Protein AF-A0A8K0UNG1-F1 (afdb_monomer_lite)

pLDDT: mean 78.62, std 15.86, range [37.75, 98.0]

Secondary structure (DSSP, 8-state):
-B--------TT-EEEEEEEEEEE--GGGTT-EEEEEETTSPPEEEE---EEEEEEEEEPPPEETTS---EEEEEE---SSS-EEEEEEEEEEE-------HHHHHHHHHHHHHHHHHHHHHHHHHHHHHHHHHHHHHHHHHHHHHHHHHHHHHHHTTPPPPPPPPP----------PPP--PPP----

Structure (mmCIF, N/CA/C/O backbone):
data_AF-A0A8K0UNG1-F1
#
_entry.id   AF-A0A8K0UNG1-F1
#
loop_
_atom_site.group_PDB
_atom_site.id
_atom_site.type_symbol
_atom_site.label_atom_id
_atom_site.label_alt_id
_atom_site.label_comp_id
_atom_site.label_asym_id
_atom_site.label_entity_id
_atom_site.label_seq_id
_atom_site.pdbx_PDB_ins_code
_atom_site.Cartn_x
_atom_site.Cartn_y
_atom_site.Cartn_z
_atom_site.occupancy
_atom_site.B_iso_or_equiv
_atom_site.auth_seq_id
_atom_site.auth_comp_id
_atom_site.auth_asym_id
_atom_site.auth_atom_id
_atom_site.pdbx_PDB_model_num
ATOM 1 N N . MET A 1 1 ? 23.874 5.006 -18.042 1.00 46.44 1 MET A N 1
ATOM 2 C CA . MET A 1 1 ? 23.657 5.522 -16.674 1.00 46.44 1 MET A CA 1
ATOM 3 C C . MET A 1 1 ? 22.727 6.716 -16.792 1.00 46.44 1 MET A C 1
ATOM 5 O O . MET A 1 1 ? 23.065 7.632 -17.528 1.00 46.44 1 MET A O 1
ATOM 9 N N . VAL A 1 2 ? 21.541 6.668 -16.182 1.00 52.03 2 VAL A N 1
ATOM 10 C CA . VAL A 1 2 ? 20.595 7.795 -16.210 1.00 52.03 2 VAL A CA 1
ATOM 11 C C . VAL A 1 2 ? 20.806 8.591 -14.929 1.00 52.03 2 VAL A C 1
ATOM 13 O O . VAL A 1 2 ? 20.637 8.051 -13.839 1.00 52.03 2 VAL A O 1
ATOM 16 N N . TYR A 1 3 ? 21.232 9.846 -15.059 1.00 46.03 3 TYR A N 1
ATOM 17 C CA . TYR A 1 3 ? 21.416 10.740 -13.920 1.00 46.03 3 TYR A CA 1
ATOM 18 C C . TYR A 1 3 ? 20.116 11.500 -13.665 1.00 46.03 3 TYR A C 1
ATOM 20 O O . TYR A 1 3 ? 19.624 12.191 -14.556 1.00 46.03 3 TYR A O 1
ATOM 28 N N . ILE A 1 4 ? 19.555 11.363 -12.464 1.00 52.47 4 ILE A N 1
ATOM 29 C CA . ILE A 1 4 ? 18.348 12.085 -12.057 1.00 52.47 4 ILE A CA 1
ATOM 30 C C . ILE A 1 4 ? 18.809 13.272 -11.200 1.00 52.47 4 ILE A C 1
ATOM 32 O O . ILE A 1 4 ? 19.253 13.058 -10.071 1.00 52.47 4 ILE A O 1
ATOM 36 N N . PRO A 1 5 ? 18.775 14.518 -11.712 1.00 47.72 5 PRO A N 1
ATOM 37 C CA . PRO A 1 5 ? 19.149 15.678 -10.912 1.00 47.72 5 PRO A CA 1
ATOM 38 C C . PRO A 1 5 ? 18.178 15.856 -9.736 1.00 47.72 5 PRO A C 1
ATOM 40 O O . PRO A 1 5 ? 17.008 15.486 -9.826 1.00 47.72 5 PRO A O 1
ATOM 43 N N . HIS A 1 6 ? 18.659 16.447 -8.636 1.00 41.91 6 HIS A N 1
ATOM 44 C CA . HIS A 1 6 ? 17.838 16.819 -7.481 1.00 41.91 6 HIS A CA 1
ATOM 45 C C . HIS A 1 6 ? 16.706 17.763 -7.914 1.00 41.91 6 HIS A C 1
ATOM 47 O O . HIS A 1 6 ? 16.900 18.973 -8.013 1.00 41.91 6 HIS A O 1
ATOM 53 N N . VAL A 1 7 ? 15.512 17.224 -8.160 1.00 42.88 7 VAL A N 1
ATOM 54 C CA . VAL A 1 7 ? 14.314 18.032 -8.388 1.00 42.88 7 VAL A CA 1
ATOM 55 C C . VAL A 1 7 ? 13.533 18.119 -7.083 1.00 42.88 7 VAL A C 1
ATOM 57 O O . VAL A 1 7 ? 12.830 17.195 -6.696 1.00 42.88 7 VAL A O 1
ATOM 60 N N . CYS A 1 8 ? 13.678 19.288 -6.459 1.00 37.75 8 CYS A N 1
ATOM 61 C CA . CYS A 1 8 ? 12.768 19.942 -5.523 1.00 37.75 8 CYS A CA 1
ATOM 62 C C . CYS A 1 8 ? 12.458 19.271 -4.172 1.00 37.75 8 CYS A C 1
ATOM 64 O O . CYS A 1 8 ? 12.155 18.093 -4.032 1.00 37.75 8 CYS A O 1
ATOM 66 N N . ALA A 1 9 ? 12.476 20.132 -3.154 1.00 40.28 9 ALA A N 1
ATOM 67 C CA . ALA A 1 9 ? 12.234 19.864 -1.748 1.00 40.28 9 ALA A CA 1
ATOM 68 C C . ALA A 1 9 ? 10.795 19.391 -1.470 1.00 40.28 9 AL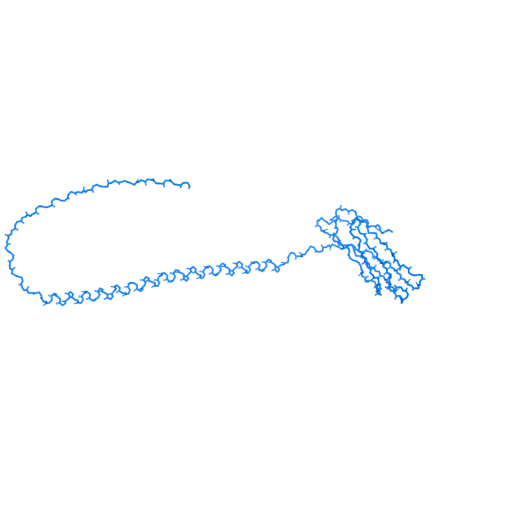A A C 1
ATOM 70 O O . ALA A 1 9 ? 9.963 20.144 -0.968 1.00 40.28 9 ALA A O 1
ATOM 71 N N . VAL A 1 10 ? 10.498 18.127 -1.762 1.00 44.81 10 VAL A N 1
ATOM 72 C CA . VAL A 1 10 ? 9.306 17.457 -1.236 1.00 44.81 10 VAL A CA 1
ATOM 73 C C . VAL A 1 10 ? 9.698 16.823 0.092 1.00 44.81 10 VAL A C 1
ATOM 75 O O . VAL A 1 10 ? 10.262 15.733 0.162 1.00 44.81 10 VAL A O 1
ATOM 78 N N . LYS A 1 11 ? 9.480 17.581 1.166 1.00 47.12 11 LYS A N 1
ATOM 79 C CA . LYS A 1 11 ? 9.830 17.175 2.526 1.00 47.12 11 LYS A CA 1
ATOM 80 C C . LYS A 1 11 ? 8.955 15.976 2.931 1.00 47.12 11 LYS A C 1
ATOM 82 O O . LYS A 1 11 ? 7.734 16.075 2.932 1.00 47.12 11 LYS A O 1
ATOM 87 N N . ASP A 1 12 ? 9.609 14.862 3.258 1.00 58.88 12 ASP A N 1
ATOM 88 C CA . ASP A 1 12 ? 9.055 13.675 3.933 1.00 58.88 12 ASP A CA 1
ATOM 89 C C . ASP A 1 12 ? 8.097 12.765 3.132 1.00 58.88 12 ASP A C 1
ATOM 91 O O . ASP A 1 12 ? 7.360 11.974 3.722 1.00 58.88 12 ASP A O 1
ATOM 95 N N . ILE A 1 13 ? 8.141 12.799 1.797 1.00 67.00 13 ILE A N 1
ATOM 96 C CA . ILE A 1 13 ? 7.395 11.853 0.949 1.00 67.00 13 ILE A CA 1
ATOM 97 C C . ILE A 1 13 ? 8.392 10.938 0.234 1.00 67.00 13 ILE A C 1
ATOM 99 O O . ILE A 1 13 ? 9.347 11.419 -0.370 1.00 67.00 13 ILE A O 1
ATOM 103 N N . GLY A 1 14 ? 8.189 9.618 0.308 1.00 79.38 14 GLY A N 1
ATOM 104 C CA . GLY A 1 14 ? 8.971 8.678 -0.498 1.00 79.38 14 GLY A CA 1
ATOM 105 C C . GLY A 1 14 ? 8.797 8.974 -1.990 1.00 79.38 14 GLY A C 1
ATOM 106 O O . GLY A 1 14 ? 7.734 9.420 -2.414 1.00 79.38 14 GLY A O 1
ATOM 107 N N . LEU A 1 15 ? 9.817 8.734 -2.802 1.00 86.25 15 LEU A N 1
ATOM 108 C CA . LEU A 1 15 ? 9.745 8.877 -4.257 1.00 86.25 15 LEU A CA 1
ATOM 109 C C . LEU A 1 15 ? 9.755 7.498 -4.909 1.00 86.25 15 LEU A C 1
ATOM 111 O O . LEU A 1 15 ? 10.372 6.568 -4.404 1.00 86.25 15 LEU A O 1
ATOM 115 N N . THR A 1 16 ? 9.074 7.363 -6.038 1.00 90.44 16 THR A N 1
ATOM 116 C CA . THR A 1 16 ? 9.151 6.179 -6.900 1.00 90.44 16 THR A CA 1
ATOM 117 C C . THR A 1 16 ? 9.657 6.609 -8.262 1.00 90.44 16 THR A C 1
ATOM 119 O O . THR A 1 16 ? 9.160 7.571 -8.849 1.00 90.44 16 THR A O 1
ATOM 122 N N . ILE A 1 17 ? 10.657 5.906 -8.775 1.00 88.94 17 ILE A N 1
ATOM 123 C CA . ILE A 1 17 ? 11.186 6.111 -10.117 1.00 88.94 17 ILE A CA 1
ATOM 124 C C . ILE A 1 17 ? 10.448 5.137 -11.024 1.00 88.94 17 ILE A C 1
ATOM 126 O O . ILE A 1 17 ? 10.502 3.925 -10.826 1.00 88.94 17 ILE A O 1
ATOM 130 N N . SER A 1 18 ? 9.727 5.668 -12.002 1.00 92.38 18 SER A N 1
ATOM 131 C CA . SER A 1 18 ? 9.043 4.869 -13.017 1.00 92.38 18 SER A CA 1
ATOM 132 C C . SER A 1 18 ? 9.807 4.971 -14.328 1.00 92.38 18 SER A C 1
ATOM 134 O O . SER A 1 18 ? 10.152 6.076 -14.747 1.00 92.38 18 SER A O 1
ATOM 136 N N . VAL A 1 19 ? 10.089 3.835 -14.961 1.00 92.31 19 VAL A N 1
ATOM 137 C CA . VAL A 1 19 ? 10.762 3.784 -16.266 1.00 92.31 19 VAL A CA 1
ATOM 138 C C . VAL A 1 19 ? 9.744 3.384 -17.316 1.00 92.31 19 VAL A C 1
ATOM 140 O O . VAL A 1 19 ? 9.094 2.340 -17.193 1.00 92.31 19 VAL A O 1
ATOM 143 N N . CYS A 1 20 ? 9.617 4.224 -18.336 1.00 92.06 20 CYS A N 1
ATOM 144 C CA . CYS A 1 20 ? 8.657 4.059 -19.411 1.00 92.06 20 CYS A CA 1
ATOM 145 C C . CYS A 1 20 ? 9.398 4.017 -20.747 1.00 92.06 20 CYS A C 1
ATOM 147 O O . CYS A 1 20 ? 10.444 4.646 -20.937 1.00 92.06 20 CYS A O 1
ATOM 149 N N . GLY A 1 21 ? 8.896 3.199 -21.658 1.00 91.50 21 GLY A N 1
ATOM 150 C CA . GLY A 1 21 ? 9.595 2.925 -22.899 1.00 91.50 21 GLY A CA 1
ATOM 151 C C . GLY A 1 21 ? 8.842 1.947 -23.772 1.00 91.50 21 GLY A C 1
ATOM 152 O O . GLY A 1 21 ? 7.672 1.641 -23.543 1.00 91.50 21 GLY A O 1
ATOM 153 N N . SER A 1 22 ? 9.552 1.413 -24.754 1.00 90.56 22 SER A N 1
ATOM 154 C CA . SER A 1 22 ? 9.008 0.442 -25.689 1.00 90.56 22 SER A CA 1
ATOM 155 C C . SER A 1 22 ? 9.940 -0.747 -25.848 1.00 90.56 22 SER A C 1
ATOM 157 O O . SER A 1 22 ? 11.168 -0.635 -25.812 1.00 90.56 22 SER A O 1
ATOM 159 N N . ALA A 1 23 ? 9.339 -1.919 -26.012 1.00 88.69 23 ALA A N 1
ATOM 160 C CA . ALA A 1 23 ? 10.066 -3.150 -26.265 1.00 88.69 23 ALA A CA 1
ATOM 161 C C . ALA A 1 23 ? 9.296 -3.974 -27.292 1.00 88.69 23 ALA A C 1
ATOM 163 O O . ALA A 1 23 ? 8.118 -4.281 -27.095 1.00 88.69 23 ALA A O 1
ATOM 164 N N . ALA A 1 24 ? 9.973 -4.338 -28.377 1.00 87.44 24 ALA A N 1
ATOM 165 C CA . ALA A 1 24 ? 9.469 -5.290 -29.354 1.00 87.44 24 ALA A CA 1
ATOM 166 C C . ALA A 1 24 ? 10.276 -6.581 -29.215 1.00 87.44 24 ALA A C 1
ATOM 168 O O . ALA A 1 24 ? 11.459 -6.644 -29.564 1.00 87.44 24 ALA A O 1
ATOM 169 N N . VAL A 1 25 ? 9.629 -7.603 -28.666 1.00 84.38 25 VAL A N 1
ATOM 170 C CA . VAL A 1 25 ? 10.213 -8.917 -28.424 1.00 84.38 25 VAL A CA 1
ATOM 171 C C . VAL A 1 25 ? 9.776 -9.854 -29.544 1.00 84.38 25 VAL A C 1
ATOM 173 O O . VAL A 1 25 ? 8.596 -10.160 -29.712 1.00 84.38 25 VAL A O 1
ATOM 176 N N . THR A 1 26 ? 10.750 -10.310 -30.326 1.00 84.31 26 THR A N 1
ATOM 177 C CA . THR A 1 26 ? 10.577 -11.374 -31.320 1.00 84.31 26 THR A CA 1
ATOM 178 C C . THR A 1 26 ? 10.728 -12.745 -30.656 1.00 84.31 26 THR A C 1
ATOM 180 O O . THR A 1 26 ? 11.196 -12.853 -29.521 1.00 84.31 26 THR A O 1
ATOM 183 N N . GLU A 1 27 ? 10.371 -13.828 -31.352 1.00 80.69 27 GLU A N 1
ATOM 184 C CA . GLU A 1 27 ? 10.520 -15.189 -30.808 1.00 80.69 27 GLU A CA 1
ATOM 185 C C . GLU A 1 27 ? 11.953 -15.521 -30.384 1.00 80.69 27 GLU A C 1
ATOM 187 O O . GLU A 1 27 ? 12.163 -16.185 -29.372 1.00 80.69 27 GLU A O 1
ATOM 192 N N . ALA A 1 28 ? 12.935 -14.978 -31.100 1.00 74.88 28 ALA A N 1
ATOM 193 C CA . ALA A 1 28 ? 14.349 -15.159 -30.809 1.00 74.88 28 ALA A CA 1
ATOM 194 C C . ALA A 1 28 ? 14.846 -14.371 -29.575 1.00 74.88 28 ALA A C 1
ATOM 196 O O . ALA A 1 28 ? 15.974 -14.596 -29.137 1.00 74.88 28 ALA A O 1
ATOM 197 N N . ASN A 1 29 ? 14.014 -13.494 -28.992 1.00 71.31 29 ASN A N 1
ATOM 198 C CA . ASN A 1 29 ? 14.357 -12.629 -27.856 1.00 71.31 29 ASN A CA 1
ATOM 199 C C . ASN A 1 29 ? 13.411 -12.785 -26.649 1.00 71.31 29 ASN A C 1
ATOM 201 O O . ASN A 1 29 ? 13.427 -11.939 -25.756 1.00 71.31 29 ASN A O 1
ATOM 205 N N . ARG A 1 30 ? 12.625 -13.873 -26.561 1.00 79.94 30 ARG A N 1
ATOM 206 C CA . ARG A 1 30 ? 11.671 -14.113 -25.449 1.00 79.94 30 ARG A CA 1
ATOM 207 C C . ARG A 1 30 ? 12.302 -14.106 -24.047 1.00 79.94 30 ARG A C 1
ATOM 209 O O . ARG A 1 30 ? 11.585 -13.963 -23.066 1.00 79.94 30 ARG A O 1
ATOM 216 N N . ASN A 1 31 ? 13.626 -14.241 -23.958 1.00 84.38 31 ASN A N 1
ATOM 217 C CA . ASN A 1 31 ? 14.365 -14.291 -22.696 1.00 84.38 31 ASN A CA 1
ATOM 218 C C . ASN A 1 31 ? 15.143 -13.002 -22.375 1.00 84.38 31 ASN A C 1
ATOM 220 O O . ASN A 1 31 ? 15.968 -13.016 -21.452 1.00 84.38 31 ASN A O 1
ATOM 224 N N . LEU A 1 32 ? 14.899 -11.904 -23.107 1.00 85.38 32 LEU A N 1
ATOM 225 C CA . LEU A 1 32 ? 15.502 -10.607 -22.803 1.00 85.38 32 LEU A CA 1
ATOM 226 C C . LEU A 1 32 ? 15.174 -10.233 -21.356 1.00 85.38 32 LEU A C 1
ATOM 228 O O . LEU A 1 32 ? 14.010 -10.122 -20.969 1.00 85.38 32 LEU A O 1
ATOM 232 N N . THR A 1 33 ? 16.214 -10.060 -20.550 1.00 90.12 33 THR A N 1
ATOM 233 C CA . THR A 1 33 ? 16.066 -9.773 -19.129 1.00 90.12 33 THR A CA 1
ATOM 234 C C . THR A 1 33 ? 16.681 -8.420 -18.833 1.00 90.12 33 THR A C 1
ATOM 236 O O . THR A 1 33 ? 17.867 -8.197 -19.084 1.00 90.12 33 THR A O 1
ATOM 239 N N . VAL A 1 34 ? 15.898 -7.541 -18.222 1.00 90.75 34 VAL A N 1
ATOM 240 C CA . VAL A 1 34 ? 16.383 -6.261 -17.717 1.00 90.75 34 VAL A CA 1
ATOM 241 C C . VAL A 1 34 ? 16.456 -6.331 -16.199 1.00 90.75 34 VAL A C 1
ATOM 243 O O . VAL A 1 34 ? 15.502 -6.731 -15.534 1.00 90.75 34 VAL A O 1
ATOM 246 N N . LEU A 1 35 ? 17.613 -5.986 -15.653 1.00 93.44 35 LEU A N 1
ATOM 247 C CA . LEU A 1 35 ? 17.849 -5.911 -14.223 1.00 93.44 35 LEU A CA 1
ATOM 248 C C . LEU A 1 35 ? 17.880 -4.438 -13.816 1.00 93.44 35 LEU A C 1
ATOM 250 O O . LEU A 1 35 ? 18.725 -3.679 -14.297 1.00 93.44 35 LEU A O 1
ATOM 254 N N . PHE A 1 36 ? 16.958 -4.046 -12.944 1.00 92.19 36 P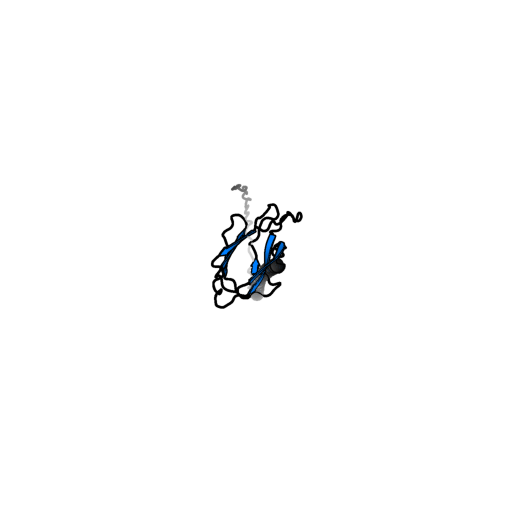HE A N 1
ATOM 255 C CA . PHE A 1 36 ? 16.899 -2.701 -12.384 1.00 92.19 36 PHE A CA 1
ATOM 256 C C . PHE A 1 36 ? 17.492 -2.714 -10.984 1.00 92.19 36 PHE A C 1
ATOM 258 O O . PHE A 1 36 ? 17.074 -3.496 -10.129 1.00 92.19 36 PHE A O 1
ATOM 265 N N . THR A 1 37 ? 18.444 -1.825 -10.741 1.00 91.81 37 THR A N 1
ATOM 266 C CA . THR A 1 37 ? 19.048 -1.637 -9.425 1.00 91.81 37 THR A CA 1
ATOM 267 C C . THR A 1 37 ? 18.978 -0.162 -9.077 1.00 91.81 37 THR A C 1
ATOM 269 O O . THR A 1 37 ? 19.452 0.674 -9.843 1.00 91.81 37 THR A O 1
ATOM 272 N N . VAL A 1 38 ? 18.391 0.162 -7.928 1.00 91.75 38 VAL A N 1
ATOM 273 C CA . VAL A 1 38 ? 18.381 1.524 -7.386 1.00 91.75 38 VAL A CA 1
ATOM 274 C C . VAL A 1 38 ? 19.344 1.556 -6.208 1.00 91.75 38 VAL A C 1
ATOM 276 O O . VAL A 1 38 ? 19.112 0.894 -5.197 1.00 91.75 38 VAL A O 1
ATOM 279 N N . ASP A 1 39 ? 20.459 2.262 -6.374 1.00 89.00 39 ASP A N 1
ATOM 280 C CA . ASP A 1 39 ? 21.582 2.297 -5.428 1.00 89.00 39 ASP A CA 1
ATOM 281 C C . ASP A 1 39 ? 22.071 0.896 -5.016 1.00 89.00 39 ASP A C 1
ATOM 283 O O . ASP A 1 39 ? 22.449 0.091 -5.861 1.00 89.00 39 ASP A O 1
ATOM 287 N N . ASN A 1 40 ? 22.050 0.608 -3.710 1.00 86.12 40 ASN A N 1
ATOM 288 C CA . ASN A 1 40 ? 22.441 -0.658 -3.094 1.00 86.12 40 ASN A CA 1
ATOM 289 C C . ASN A 1 40 ? 21.223 -1.520 -2.718 1.00 86.12 40 ASN A C 1
ATOM 291 O O . ASN A 1 40 ? 21.338 -2.424 -1.886 1.00 86.12 40 ASN A O 1
ATOM 295 N N . LEU A 1 41 ? 20.037 -1.222 -3.262 1.00 89.81 41 LEU A N 1
ATOM 296 C CA . LEU A 1 41 ? 18.862 -2.066 -3.063 1.00 89.81 41 LEU A CA 1
ATOM 297 C C . LEU A 1 41 ? 18.996 -3.369 -3.854 1.00 89.81 41 LEU A C 1
ATOM 299 O O . LEU A 1 41 ? 19.752 -3.473 -4.821 1.00 89.81 41 LEU A O 1
ATOM 303 N N . LYS A 1 42 ? 18.237 -4.385 -3.429 1.00 94.12 42 LYS A N 1
ATOM 304 C CA . LYS A 1 42 ? 18.208 -5.683 -4.103 1.00 94.12 42 LYS A CA 1
ATOM 305 C C . LYS A 1 42 ? 17.802 -5.486 -5.575 1.00 94.12 42 LYS A C 1
ATOM 307 O O . LYS A 1 42 ? 16.735 -4.920 -5.810 1.00 94.12 42 LYS A O 1
ATOM 312 N N . PRO A 1 43 ? 18.598 -5.976 -6.541 1.00 93.56 43 PRO A N 1
ATOM 313 C CA . PRO A 1 43 ? 18.253 -5.883 -7.951 1.00 93.56 43 PRO A CA 1
ATOM 314 C C . PRO A 1 43 ? 16.932 -6.588 -8.258 1.00 93.56 43 PRO A C 1
ATOM 316 O O . PRO A 1 43 ? 16.697 -7.714 -7.803 1.00 93.56 43 PRO A O 1
ATOM 319 N N . GLU A 1 44 ? 16.093 -5.947 -9.062 1.00 94.62 44 GLU A N 1
ATOM 320 C CA . GLU A 1 44 ? 14.821 -6.495 -9.513 1.00 94.62 44 GLU A CA 1
ATOM 321 C C . GLU A 1 44 ? 14.941 -6.966 -10.961 1.00 94.62 44 GLU A C 1
ATOM 323 O O . GLU A 1 44 ? 15.318 -6.213 -11.862 1.00 94.62 44 GLU A O 1
ATOM 328 N N . LYS A 1 45 ? 14.662 -8.255 -11.171 1.00 93.81 45 LYS A N 1
ATOM 329 C CA . LYS A 1 45 ? 14.764 -8.909 -12.474 1.00 93.81 45 LYS A CA 1
ATOM 330 C C . LYS A 1 45 ? 13.417 -8.841 -13.179 1.00 93.81 45 LYS A C 1
ATOM 332 O O . LYS A 1 45 ? 12.449 -9.429 -12.705 1.00 93.81 45 LYS A O 1
ATOM 337 N N . PHE A 1 46 ? 13.392 -8.208 -14.343 1.00 90.75 46 PHE A N 1
ATOM 338 C CA . PHE A 1 46 ? 12.216 -8.121 -15.194 1.00 90.75 46 PHE A CA 1
ATOM 339 C C . PHE A 1 46 ? 12.458 -8.872 -16.507 1.00 90.75 46 PHE A C 1
ATOM 341 O O . PHE A 1 46 ? 13.432 -8.611 -17.217 1.00 90.75 46 PHE A O 1
ATOM 348 N N . VAL A 1 47 ? 11.587 -9.832 -16.824 1.00 90.81 47 VAL A N 1
ATOM 349 C CA . VAL A 1 47 ? 11.605 -10.522 -18.122 1.00 90.81 47 VAL A CA 1
ATOM 350 C C . VAL A 1 47 ? 10.767 -9.700 -19.088 1.00 90.81 47 VAL A C 1
ATOM 352 O O . VAL A 1 47 ? 9.578 -9.482 -18.853 1.00 90.81 47 VAL A O 1
ATOM 355 N N . MET A 1 48 ? 11.401 -9.203 -20.145 1.00 86.12 48 MET A N 1
ATOM 356 C CA . MET A 1 48 ? 10.780 -8.230 -21.029 1.00 86.12 48 MET A CA 1
ATOM 357 C C . MET A 1 48 ? 9.764 -8.895 -21.956 1.00 86.12 48 MET A C 1
ATOM 359 O O . MET A 1 48 ? 10.068 -9.882 -22.624 1.00 86.12 48 MET A O 1
ATOM 363 N N . GLY A 1 49 ? 8.560 -8.326 -22.012 1.00 87.75 49 GLY A N 1
ATOM 364 C CA . GLY A 1 49 ? 7.530 -8.671 -22.990 1.00 87.75 49 GLY A CA 1
ATOM 365 C C . GLY A 1 49 ? 7.391 -7.608 -24.079 1.00 87.75 49 GLY A C 1
ATOM 366 O O . GLY A 1 49 ? 8.165 -6.655 -24.146 1.00 87.75 49 GLY A O 1
ATOM 367 N N . ASN A 1 50 ? 6.359 -7.746 -24.912 1.00 87.62 50 ASN A N 1
ATOM 368 C CA . ASN A 1 50 ? 5.969 -6.689 -25.844 1.00 87.62 50 ASN A CA 1
ATOM 369 C C . ASN A 1 50 ? 5.358 -5.517 -25.070 1.00 87.62 50 ASN A C 1
ATOM 371 O O . ASN A 1 50 ? 4.262 -5.636 -24.517 1.00 87.62 50 ASN A O 1
ATOM 375 N N . ILE A 1 51 ? 6.060 -4.386 -25.047 1.00 87.38 51 ILE A N 1
ATOM 376 C CA . ILE A 1 51 ? 5.647 -3.173 -24.342 1.00 87.38 51 ILE A CA 1
ATOM 377 C C . ILE A 1 51 ? 5.416 -2.071 -25.371 1.00 87.38 51 ILE A C 1
ATOM 379 O O . ILE A 1 51 ? 6.295 -1.751 -26.172 1.00 87.38 51 ILE A O 1
ATOM 383 N N . ARG A 1 52 ? 4.212 -1.495 -25.346 1.00 89.00 52 ARG A N 1
ATOM 384 C CA . ARG A 1 52 ? 3.842 -0.367 -26.205 1.00 89.00 52 ARG A CA 1
ATOM 385 C C . ARG A 1 52 ? 4.484 0.922 -25.697 1.00 89.00 52 ARG A C 1
ATOM 387 O O . ARG A 1 52 ? 4.633 1.096 -24.493 1.00 89.00 52 ARG A O 1
ATOM 394 N N . ILE A 1 53 ? 4.792 1.820 -26.631 1.00 88.19 53 ILE A N 1
ATOM 395 C CA . ILE A 1 53 ? 5.276 3.180 -26.352 1.00 88.19 53 ILE A CA 1
ATOM 396 C C . ILE A 1 53 ? 4.360 3.857 -25.326 1.00 88.19 53 ILE A C 1
ATOM 398 O O . ILE A 1 53 ? 3.134 3.749 -25.419 1.00 88.19 53 ILE A O 1
ATOM 402 N N . GLY A 1 54 ? 4.965 4.545 -24.357 1.00 83.44 54 GLY A N 1
ATOM 403 C CA . GLY A 1 54 ? 4.253 5.263 -23.296 1.00 83.44 54 GLY A CA 1
ATOM 404 C C . GLY A 1 54 ? 3.835 4.414 -22.091 1.00 83.44 54 GLY A C 1
ATOM 405 O O . GLY A 1 54 ? 3.359 4.974 -21.105 1.00 83.44 54 GLY A O 1
ATOM 406 N N . ASN A 1 55 ? 4.044 3.092 -22.112 1.00 90.38 55 ASN A N 1
ATOM 407 C CA . ASN A 1 55 ? 3.805 2.257 -20.937 1.00 90.38 55 ASN A CA 1
ATOM 408 C C . ASN A 1 55 ? 5.043 2.203 -20.035 1.00 90.38 55 ASN A C 1
ATOM 410 O O . ASN A 1 55 ? 6.175 2.028 -20.492 1.00 90.38 55 ASN A O 1
ATOM 414 N N . CYS A 1 56 ? 4.807 2.296 -18.729 1.00 91.19 56 CYS A N 1
ATOM 415 C CA . CYS A 1 56 ? 5.838 2.104 -17.719 1.00 91.19 56 CYS A CA 1
ATOM 416 C C . CYS A 1 56 ? 5.920 0.623 -17.354 1.00 91.19 56 CYS A C 1
ATOM 418 O O . CYS A 1 56 ? 4.912 -0.001 -17.030 1.00 91.19 56 CYS A O 1
ATOM 420 N N . PHE A 1 57 ? 7.116 0.052 -17.457 1.00 91.62 57 PHE A N 1
ATOM 421 C CA . PHE A 1 57 ? 7.355 -1.376 -17.215 1.00 91.62 57 PHE A CA 1
ATOM 422 C C . PHE A 1 57 ? 8.121 -1.636 -15.919 1.00 91.62 57 PHE A C 1
ATOM 424 O O . PHE A 1 57 ? 8.254 -2.783 -15.506 1.00 91.62 57 PHE A O 1
ATOM 431 N N . TYR A 1 58 ? 8.619 -0.584 -15.271 1.00 93.25 58 TYR A N 1
ATOM 432 C CA . TYR A 1 58 ? 9.298 -0.681 -13.990 1.00 93.25 58 TYR A CA 1
ATOM 433 C C . TYR A 1 58 ? 8.871 0.457 -13.071 1.00 93.25 58 TYR A C 1
ATOM 435 O O . TYR A 1 58 ? 8.818 1.616 -13.491 1.00 93.25 58 TYR A O 1
ATOM 443 N N . HIS A 1 59 ? 8.620 0.110 -11.811 1.00 93.88 59 HIS A N 1
ATOM 444 C CA . HIS A 1 59 ? 8.399 1.044 -10.717 1.00 93.88 59 HIS A CA 1
ATOM 445 C C . HIS A 1 59 ? 9.345 0.671 -9.583 1.00 93.88 59 HIS A C 1
ATOM 447 O O . HIS A 1 59 ? 9.267 -0.435 -9.054 1.00 93.88 59 HIS A O 1
ATOM 453 N N . SER A 1 60 ? 10.234 1.587 -9.205 1.00 92.56 60 SER A N 1
ATOM 454 C CA . SER A 1 60 ? 11.124 1.352 -8.075 1.00 92.56 60 SER A CA 1
ATOM 455 C C . SER A 1 60 ? 10.339 1.269 -6.764 1.00 92.56 60 SER A C 1
ATOM 457 O O . SER A 1 60 ? 9.279 1.891 -6.638 1.00 92.56 60 SER A O 1
ATOM 459 N N . PRO A 1 61 ? 10.884 0.601 -5.734 1.00 91.38 61 PRO A N 1
ATOM 460 C CA . PRO A 1 61 ? 10.422 0.812 -4.369 1.00 91.38 61 PRO A CA 1
ATOM 461 C C . PRO A 1 61 ? 10.549 2.290 -3.965 1.00 91.38 61 PRO A C 1
ATOM 463 O O . PRO A 1 61 ? 11.255 3.075 -4.608 1.00 91.38 61 PRO A O 1
ATOM 466 N N . ALA A 1 62 ? 9.860 2.654 -2.882 1.00 90.12 62 ALA A N 1
ATOM 467 C CA . ALA A 1 62 ? 9.943 3.985 -2.299 1.00 90.12 62 ALA A CA 1
ATOM 468 C C . ALA A 1 62 ? 11.384 4.290 -1.859 1.00 90.12 62 ALA A C 1
ATOM 470 O O . ALA A 1 62 ? 11.947 3.569 -1.033 1.00 90.12 62 ALA A O 1
ATOM 471 N N . VAL A 1 63 ? 11.954 5.367 -2.393 1.00 89.25 63 VAL A N 1
ATOM 472 C CA . VAL A 1 63 ? 13.279 5.886 -2.035 1.00 89.25 63 VAL A CA 1
ATOM 473 C C . VAL A 1 63 ? 13.169 7.235 -1.325 1.00 89.25 63 VAL A C 1
ATOM 475 O O . VAL A 1 63 ? 12.143 7.913 -1.404 1.00 89.25 63 VAL A O 1
ATOM 478 N N . ASP A 1 64 ? 14.199 7.606 -0.570 1.00 85.56 64 ASP A N 1
ATOM 479 C CA . ASP A 1 64 ? 14.197 8.807 0.268 1.00 85.56 64 ASP A CA 1
ATOM 480 C C . ASP A 1 64 ? 14.412 10.076 -0.573 1.00 85.56 64 ASP A C 1
ATOM 482 O O . ASP A 1 64 ? 15.478 10.290 -1.137 1.00 85.56 64 ASP A O 1
ATOM 486 N N . ALA A 1 65 ? 13.441 10.991 -0.591 1.00 84.38 65 ALA A N 1
ATOM 487 C CA . ALA A 1 65 ? 13.561 12.261 -1.315 1.00 84.38 65 ALA A CA 1
ATOM 488 C C . ALA A 1 65 ? 14.768 13.126 -0.895 1.00 84.38 65 ALA A C 1
ATOM 490 O O . ALA A 1 65 ? 15.134 14.064 -1.606 1.00 84.38 65 ALA A O 1
ATOM 491 N N . LYS A 1 66 ? 15.381 12.857 0.266 1.00 82.31 66 LYS A N 1
ATOM 492 C CA . LYS A 1 66 ? 16.501 13.645 0.806 1.00 82.31 66 LYS A CA 1
ATOM 493 C C . LYS A 1 66 ? 17.851 13.302 0.181 1.00 82.31 66 LYS A C 1
ATOM 495 O O . LYS A 1 66 ? 18.799 14.064 0.378 1.00 82.31 66 LYS A O 1
ATOM 500 N N . ARG A 1 67 ? 17.978 12.178 -0.529 1.00 83.06 67 ARG A N 1
ATOM 501 C CA . ARG A 1 67 ? 19.257 11.708 -1.082 1.00 83.06 67 ARG A CA 1
ATOM 502 C C . ARG A 1 67 ? 19.211 11.640 -2.604 1.00 83.06 67 ARG A C 1
ATOM 504 O O . ARG A 1 67 ? 18.152 11.528 -3.209 1.00 83.06 67 ARG A O 1
ATOM 511 N N . SER A 1 68 ? 20.386 11.752 -3.220 1.00 82.62 68 SER A N 1
ATOM 512 C CA . SER A 1 68 ? 20.540 11.441 -4.640 1.00 82.62 68 SER A CA 1
ATOM 513 C C . SER A 1 68 ? 20.520 9.926 -4.814 1.00 82.62 68 SER A C 1
ATOM 515 O O . SER A 1 68 ? 21.147 9.214 -4.027 1.00 82.62 68 SER A O 1
ATOM 517 N N . HIS A 1 69 ? 19.801 9.461 -5.831 1.00 83.88 69 HIS A N 1
ATOM 518 C CA . HIS A 1 69 ? 19.590 8.048 -6.115 1.00 83.88 69 HIS A CA 1
ATOM 519 C C . HIS A 1 69 ? 20.017 7.735 -7.551 1.00 83.88 69 HIS A C 1
ATOM 521 O O . HIS A 1 69 ? 19.700 8.482 -8.482 1.00 83.88 69 HIS A O 1
ATOM 527 N N . VAL A 1 70 ? 20.723 6.622 -7.742 1.00 86.19 70 VAL A N 1
ATOM 528 C CA . VAL A 1 70 ? 21.196 6.159 -9.051 1.00 86.19 70 VAL A CA 1
ATOM 529 C C . VAL A 1 70 ? 20.413 4.922 -9.466 1.00 86.19 70 VAL A C 1
ATOM 531 O O . VAL A 1 70 ? 20.553 3.848 -8.880 1.00 86.19 70 VAL A O 1
ATOM 534 N N . LEU A 1 71 ? 19.628 5.058 -10.536 1.00 89.00 71 LEU A N 1
ATOM 535 C CA . LEU A 1 71 ? 19.021 3.922 -11.218 1.00 89.00 71 LEU A CA 1
ATOM 536 C C . LEU A 1 71 ? 20.012 3.347 -12.238 1.00 89.00 71 LEU A C 1
ATOM 538 O O . LEU A 1 71 ? 20.307 3.950 -13.276 1.00 89.00 71 LEU A O 1
ATOM 542 N N . THR A 1 72 ? 20.494 2.145 -11.953 1.00 87.94 72 THR A N 1
ATOM 543 C CA . THR A 1 72 ? 21.296 1.342 -12.871 1.00 87.94 72 THR A CA 1
ATOM 544 C C . THR A 1 72 ? 20.396 0.345 -13.579 1.00 87.94 72 THR A C 1
ATOM 546 O O . THR A 1 72 ? 19.686 -0.431 -12.944 1.00 87.94 72 THR A O 1
ATOM 549 N N . VAL A 1 73 ? 20.444 0.356 -14.909 1.00 89.62 73 VAL A N 1
ATOM 550 C CA . VAL A 1 73 ? 19.716 -0.597 -15.744 1.00 89.62 73 VAL A CA 1
ATOM 551 C C . VAL A 1 73 ? 20.730 -1.471 -16.457 1.00 89.62 73 VAL A C 1
ATOM 553 O O . VAL A 1 73 ? 21.520 -0.970 -17.257 1.00 89.62 73 VAL A O 1
ATOM 556 N N . ASN A 1 74 ? 20.724 -2.763 -16.145 1.00 91.06 74 ASN A N 1
ATOM 557 C CA . ASN A 1 74 ? 21.607 -3.738 -16.765 1.00 91.06 74 ASN A CA 1
ATOM 558 C C . ASN A 1 74 ? 20.790 -4.676 -17.656 1.00 91.06 74 ASN A C 1
ATOM 560 O O . ASN A 1 74 ? 19.908 -5.393 -17.182 1.00 91.06 74 ASN A O 1
ATOM 564 N N . ILE A 1 75 ? 21.070 -4.656 -18.955 1.00 89.12 75 ILE A N 1
ATOM 565 C CA . ILE A 1 75 ? 20.382 -5.498 -19.930 1.00 89.12 75 ILE A CA 1
ATOM 566 C C . ILE A 1 75 ? 21.214 -6.763 -20.102 1.00 89.12 75 ILE A C 1
ATOM 568 O O . ILE A 1 75 ? 22.376 -6.713 -20.498 1.00 89.12 75 ILE A O 1
ATOM 572 N N . THR A 1 76 ? 20.610 -7.903 -19.798 1.00 89.94 76 THR A N 1
ATOM 573 C CA . THR A 1 76 ? 21.262 -9.210 -19.866 1.00 89.94 76 THR A CA 1
ATOM 574 C C . THR A 1 76 ? 20.500 -10.125 -20.810 1.00 89.94 76 THR A C 1
ATOM 576 O O . THR A 1 76 ? 19.313 -9.922 -21.077 1.00 89.94 76 THR A O 1
ATOM 579 N N . ASN A 1 77 ? 21.189 -11.152 -21.311 1.00 85.56 77 ASN A N 1
ATOM 580 C CA . ASN A 1 77 ? 20.606 -12.127 -22.233 1.00 85.56 77 ASN A CA 1
ATOM 581 C C . ASN A 1 77 ? 20.051 -11.474 -23.515 1.00 85.56 77 ASN A C 1
ATOM 583 O O . ASN A 1 77 ? 18.946 -11.771 -23.970 1.00 85.56 77 ASN A O 1
ATOM 587 N N . VAL A 1 78 ? 20.817 -10.527 -24.065 1.00 78.88 78 VAL A N 1
ATOM 588 C CA . VAL A 1 78 ? 20.509 -9.892 -25.348 1.00 78.88 78 VAL A CA 1
ATOM 589 C C . VAL A 1 78 ? 20.905 -10.877 -26.441 1.00 78.88 78 VAL A C 1
ATOM 591 O O . VAL A 1 78 ? 22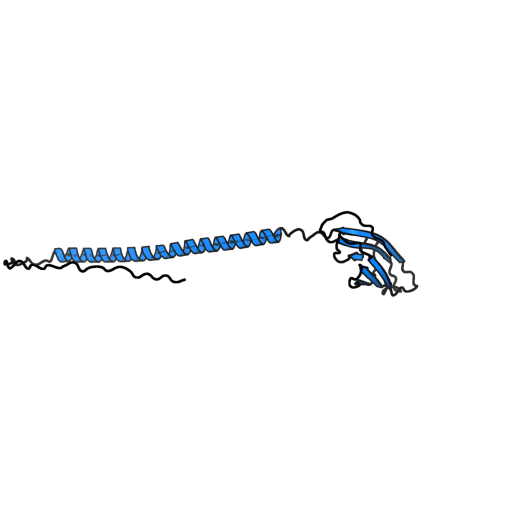.087 -11.142 -26.641 1.00 78.88 78 VAL A O 1
ATOM 594 N N . SER A 1 79 ? 19.925 -11.467 -27.117 1.00 75.38 79 SER A N 1
ATOM 595 C CA . SER A 1 79 ? 20.186 -12.252 -28.322 1.00 75.38 79 SER A CA 1
ATOM 596 C C . SER A 1 79 ? 20.344 -11.286 -29.499 1.00 75.38 79 SER A C 1
ATOM 598 O O . SER A 1 79 ? 19.617 -10.298 -29.602 1.00 75.38 79 SER A O 1
ATOM 600 N N . TYR A 1 80 ? 21.310 -11.551 -30.384 1.00 71.31 80 TYR A N 1
ATOM 601 C CA . TYR A 1 80 ? 21.667 -10.700 -31.534 1.00 71.31 80 TYR A CA 1
ATOM 602 C C . TYR A 1 80 ? 20.553 -10.564 -32.590 1.00 71.31 80 TYR A C 1
ATOM 604 O O . TYR A 1 80 ? 20.751 -9.966 -33.648 1.00 71.31 80 TYR A O 1
ATOM 612 N N . SER A 1 81 ? 19.378 -11.140 -32.339 1.00 68.06 81 SER A N 1
ATOM 613 C CA . SER A 1 81 ? 18.230 -11.050 -33.230 1.00 68.06 81 SER A CA 1
ATOM 614 C C . SER A 1 81 ? 17.510 -9.695 -33.108 1.00 68.06 81 SER A C 1
ATOM 616 O O . SER A 1 81 ? 17.707 -8.964 -32.141 1.00 68.06 81 SER A O 1
ATOM 618 N N . ARG A 1 82 ? 16.662 -9.378 -34.101 1.00 73.81 82 ARG A N 1
ATOM 619 C CA . ARG A 1 82 ? 15.946 -8.105 -34.366 1.00 73.81 82 ARG A CA 1
ATOM 620 C C . ARG A 1 82 ? 14.983 -7.603 -33.262 1.00 73.81 82 ARG A C 1
ATOM 622 O O . ARG A 1 82 ? 13.861 -7.205 -33.562 1.00 73.81 82 ARG A O 1
ATOM 629 N N . GLY A 1 83 ? 15.368 -7.636 -31.993 1.00 73.38 83 GLY A N 1
ATOM 630 C CA . GLY A 1 83 ? 14.645 -6.951 -30.926 1.00 73.38 83 GLY A CA 1
ATOM 631 C C . GLY A 1 83 ? 15.068 -5.496 -30.851 1.00 73.38 83 GLY A C 1
ATOM 632 O O . GLY A 1 83 ? 16.250 -5.180 -30.970 1.00 73.38 83 GLY A O 1
ATOM 633 N N . SER A 1 84 ? 14.103 -4.617 -30.619 1.00 83.31 84 SER A N 1
ATOM 634 C CA . SER A 1 84 ? 14.366 -3.225 -30.277 1.00 83.31 84 SER A CA 1
ATOM 635 C C . SER A 1 84 ? 13.902 -2.972 -28.854 1.00 83.31 84 SER A C 1
ATOM 637 O O . SER A 1 84 ? 12.788 -3.344 -28.476 1.00 83.31 84 SER A O 1
ATOM 639 N N . PHE A 1 85 ? 14.753 -2.311 -28.082 1.00 83.50 85 PHE A N 1
ATOM 640 C CA . PHE A 1 85 ? 14.429 -1.842 -26.749 1.00 83.50 85 PHE A CA 1
ATOM 641 C C . PHE A 1 85 ? 14.793 -0.365 -26.651 1.00 83.50 85 PHE A C 1
ATOM 643 O O . PHE A 1 85 ? 15.933 0.014 -26.926 1.00 83.50 85 PHE A O 1
ATOM 650 N N . GLY A 1 86 ? 13.802 0.453 -26.308 1.00 86.25 86 GLY A N 1
ATOM 651 C CA . GLY A 1 86 ? 13.922 1.899 -26.200 1.00 86.25 86 GLY A CA 1
ATOM 652 C C . GLY A 1 86 ? 13.500 2.380 -24.819 1.00 86.25 86 GLY A C 1
ATOM 653 O O . GLY A 1 86 ? 12.468 1.961 -24.290 1.00 86.25 86 GLY A O 1
ATOM 654 N N . PHE A 1 87 ? 14.299 3.280 -24.251 1.00 87.50 87 PHE A N 1
ATOM 655 C CA . PHE A 1 87 ? 13.905 4.078 -23.097 1.00 87.50 87 PHE A CA 1
ATOM 656 C C . PHE A 1 87 ? 13.325 5.391 -23.606 1.00 87.50 87 PHE A C 1
ATOM 658 O O . PHE A 1 87 ? 14.048 6.159 -24.239 1.00 87.50 87 PHE A O 1
ATOM 665 N N . ASP A 1 88 ? 12.049 5.644 -23.319 1.00 89.19 88 ASP A N 1
ATOM 666 C CA . ASP A 1 88 ? 11.415 6.899 -23.723 1.00 89.19 88 ASP A CA 1
ATOM 667 C C . ASP A 1 88 ? 11.733 7.972 -22.676 1.00 89.19 88 ASP A C 1
ATOM 669 O O . ASP A 1 88 ? 12.318 9.009 -22.983 1.00 89.19 88 ASP A O 1
ATOM 673 N N . TYR A 1 89 ? 11.387 7.708 -21.412 1.00 88.25 89 TYR A N 1
ATOM 674 C CA . TYR A 1 89 ? 11.664 8.609 -20.295 1.00 88.25 89 TYR A CA 1
ATOM 675 C C . TYR A 1 89 ? 11.612 7.883 -18.946 1.00 88.25 89 TYR A C 1
ATOM 677 O O . TYR A 1 89 ? 11.034 6.804 -18.798 1.00 88.25 89 TYR A O 1
ATOM 685 N N . ALA A 1 90 ? 12.203 8.514 -17.933 1.00 87.81 90 ALA A N 1
ATOM 686 C CA . ALA A 1 90 ? 12.000 8.157 -16.537 1.00 87.81 90 ALA A CA 1
ATOM 687 C C . ALA A 1 90 ? 11.225 9.285 -15.851 1.00 87.81 90 ALA A C 1
ATOM 689 O O . ALA A 1 90 ? 11.546 10.459 -16.033 1.00 87.81 90 ALA A O 1
ATOM 690 N N . SER A 1 91 ? 10.208 8.936 -15.068 1.00 89.00 91 SER A N 1
ATOM 691 C CA . SER A 1 91 ? 9.437 9.898 -14.280 1.00 89.00 91 SER A CA 1
ATOM 692 C C . SER A 1 91 ? 9.600 9.615 -12.795 1.00 89.00 91 SER A C 1
ATOM 694 O O . SER A 1 91 ? 9.481 8.466 -12.364 1.00 89.00 91 SER A O 1
ATOM 696 N N . VAL A 1 92 ? 9.814 10.665 -12.009 1.00 88.06 92 VAL A N 1
ATOM 697 C CA . VAL A 1 92 ? 9.829 10.584 -10.549 1.00 88.06 92 VAL A CA 1
ATOM 698 C C . VAL A 1 92 ? 8.441 10.945 -10.040 1.00 88.06 92 VAL A C 1
ATOM 700 O O . VAL A 1 92 ? 7.994 12.079 -10.197 1.00 88.06 92 VAL A O 1
ATOM 703 N N . ASN A 1 93 ? 7.759 9.973 -9.445 1.00 86.69 93 ASN A N 1
ATOM 704 C CA . ASN A 1 93 ? 6.422 10.147 -8.897 1.00 86.69 93 ASN A CA 1
ATOM 705 C C . ASN A 1 93 ? 6.502 10.157 -7.367 1.00 86.69 93 ASN A C 1
ATOM 707 O O . ASN A 1 93 ? 7.119 9.252 -6.790 1.00 86.69 93 ASN A O 1
ATOM 711 N N . PRO A 1 94 ? 5.880 11.132 -6.681 1.00 84.25 94 PRO A N 1
ATOM 712 C CA . PRO A 1 94 ? 5.751 11.058 -5.237 1.00 84.25 94 PRO A CA 1
ATOM 713 C C . PRO A 1 94 ? 4.946 9.809 -4.882 1.00 84.25 94 PRO A C 1
ATOM 715 O O . PRO A 1 94 ? 3.879 9.558 -5.449 1.00 84.25 94 PRO A O 1
ATOM 718 N N . VAL A 1 95 ? 5.447 9.024 -3.932 1.00 82.06 95 VAL A N 1
ATOM 719 C CA . VAL A 1 95 ? 4.659 7.973 -3.296 1.00 82.06 95 VAL A CA 1
ATOM 720 C C . VAL A 1 95 ? 3.523 8.700 -2.618 1.00 82.06 95 VAL A C 1
ATOM 722 O O . VAL A 1 95 ? 3.736 9.403 -1.633 1.00 82.06 95 VAL A O 1
ATOM 725 N N . ALA A 1 96 ? 2.313 8.571 -3.154 1.00 70.44 96 ALA A N 1
ATOM 726 C CA . ALA A 1 96 ? 1.142 9.024 -2.437 1.00 70.44 96 ALA A CA 1
ATOM 727 C C . ALA A 1 96 ? 1.158 8.281 -1.100 1.00 70.44 96 ALA A C 1
ATOM 729 O O . ALA A 1 96 ? 0.854 7.087 -1.056 1.00 70.44 96 ALA A O 1
ATOM 730 N N . LEU A 1 97 ? 1.572 8.969 -0.022 1.00 64.31 97 LEU A N 1
ATOM 731 C CA . LEU A 1 97 ? 1.408 8.460 1.332 1.00 64.31 97 LEU A CA 1
ATOM 732 C C . LEU A 1 97 ? -0.031 7.960 1.376 1.00 64.31 97 LEU A C 1
ATOM 734 O O . LEU A 1 97 ? -0.904 8.740 0.974 1.00 64.31 97 LEU A O 1
ATOM 738 N N . PRO A 1 98 ? -0.282 6.694 1.759 1.00 60.31 98 PRO A N 1
ATOM 739 C CA . PRO A 1 98 ? -1.614 6.117 1.706 1.00 60.31 98 PRO A CA 1
ATOM 740 C C . PRO A 1 98 ? -2.535 7.096 2.410 1.00 60.31 98 PRO A C 1
ATOM 742 O O . PRO A 1 98 ? -2.424 7.272 3.624 1.00 60.31 98 PRO A O 1
ATOM 745 N N . LYS A 1 99 ? -3.333 7.823 1.612 1.00 52.19 99 LYS A N 1
ATOM 746 C CA . LYS A 1 99 ? -4.077 9.007 2.041 1.00 52.19 99 LYS A CA 1
ATOM 747 C C . LYS A 1 99 ? -4.851 8.550 3.248 1.00 52.19 99 LYS A C 1
ATOM 749 O O . LYS A 1 99 ? -5.733 7.718 3.051 1.00 52.19 99 LYS A O 1
ATOM 754 N N . SER A 1 100 ? -4.420 8.973 4.447 1.00 54.72 100 SER A N 1
ATOM 755 C CA . SER A 1 100 ? -4.759 8.333 5.723 1.00 54.72 100 SER A CA 1
ATOM 756 C C . SER A 1 100 ? -6.206 7.894 5.650 1.00 54.72 100 SER A C 1
ATOM 758 O O . SER A 1 100 ? -7.082 8.756 5.543 1.00 54.72 100 SER A O 1
ATOM 760 N N . SER A 1 101 ? -6.417 6.585 5.493 1.00 57.53 101 SER A N 1
ATOM 761 C CA . SER A 1 101 ? -7.647 6.086 4.888 1.00 57.53 101 SER A CA 1
ATOM 762 C C . SER A 1 101 ? -8.797 6.575 5.746 1.00 57.53 101 SER A C 1
ATOM 764 O O . SER A 1 101 ? -8.950 6.137 6.884 1.00 57.53 101 SER A O 1
ATOM 766 N N . HIS A 1 102 ? -9.570 7.536 5.234 1.00 63.53 102 HIS A N 1
ATOM 767 C CA . HIS A 1 102 ? -10.701 8.123 5.952 1.00 63.53 102 HIS A CA 1
ATOM 768 C C . HIS A 1 102 ? -11.625 7.013 6.472 1.00 63.53 102 HIS A C 1
ATOM 770 O O . HIS A 1 102 ? -12.197 7.124 7.549 1.00 63.53 102 HIS A O 1
ATOM 776 N N . ARG A 1 103 ? -11.656 5.879 5.757 1.00 73.44 103 ARG A N 1
ATOM 777 C CA . ARG A 1 103 ? -12.333 4.642 6.145 1.00 73.44 103 ARG A CA 1
ATOM 778 C C . ARG A 1 103 ? -11.901 4.133 7.521 1.00 73.44 103 ARG A C 1
ATOM 780 O O . ARG A 1 103 ? -12.768 3.790 8.308 1.00 73.44 103 ARG A O 1
ATOM 787 N N . VAL A 1 104 ? -10.608 4.130 7.851 1.00 79.38 104 VAL A N 1
ATOM 788 C CA . VAL A 1 104 ? -10.117 3.661 9.161 1.00 79.38 104 VAL A CA 1
ATOM 789 C C . VAL A 1 104 ? -10.615 4.572 10.281 1.00 79.38 104 VAL A C 1
ATOM 791 O O . VAL A 1 104 ? -11.139 4.078 11.274 1.00 79.38 104 VAL A O 1
ATOM 794 N N . ARG A 1 105 ? -10.543 5.899 10.107 1.00 78.88 105 ARG A N 1
ATOM 795 C CA . ARG A 1 105 ? -11.065 6.851 11.105 1.00 78.88 105 ARG A CA 1
ATOM 796 C C . ARG A 1 105 ? -12.578 6.710 11.291 1.00 78.88 105 ARG A C 1
ATOM 798 O O . ARG A 1 105 ? -13.053 6.719 12.423 1.00 78.88 105 ARG A O 1
ATOM 805 N N . THR A 1 106 ? -13.323 6.522 10.202 1.00 88.31 106 THR A N 1
ATOM 806 C CA . THR A 1 106 ? -14.773 6.290 10.256 1.00 88.31 106 THR A CA 1
ATOM 807 C C . THR A 1 106 ? -15.116 4.977 10.963 1.00 88.31 106 THR A C 1
ATOM 809 O O . THR A 1 106 ? -15.994 4.969 11.821 1.00 88.31 106 THR A O 1
ATOM 812 N N . ILE A 1 107 ? -14.406 3.886 10.659 1.00 89.50 107 ILE A N 1
ATOM 813 C CA . ILE A 1 107 ? -14.635 2.577 11.291 1.00 89.50 107 ILE A CA 1
ATOM 814 C C . ILE A 1 107 ? -14.382 2.661 12.798 1.00 89.50 107 ILE A C 1
ATOM 816 O O . ILE A 1 107 ? -15.231 2.233 13.578 1.00 89.50 107 ILE A O 1
ATOM 820 N N . VAL A 1 108 ? -13.264 3.265 13.216 1.00 91.31 108 VAL A N 1
ATOM 821 C CA . VAL A 1 108 ? -12.952 3.434 14.644 1.00 91.31 108 VAL A CA 1
ATOM 822 C C . VAL A 1 108 ? -14.039 4.258 15.342 1.00 91.31 108 VAL A C 1
ATOM 824 O O . VAL A 1 108 ? -14.494 3.872 16.417 1.00 91.31 108 VAL A O 1
ATOM 827 N N . GLY A 1 109 ? -14.526 5.333 14.713 1.00 92.06 109 GLY A N 1
ATOM 828 C CA . GLY A 1 109 ? -15.614 6.147 15.263 1.00 92.06 109 GLY A CA 1
ATOM 829 C C . GLY A 1 109 ? -16.914 5.364 15.488 1.00 92.06 109 GLY A C 1
ATOM 830 O O . GLY A 1 109 ? -17.520 5.473 16.553 1.00 92.06 109 GLY A O 1
ATOM 831 N N . ILE A 1 110 ? -17.318 4.531 14.524 1.00 94.50 110 ILE A N 1
ATOM 832 C CA . ILE A 1 110 ? -18.541 3.718 14.631 1.00 94.50 110 ILE A CA 1
ATOM 833 C C . ILE A 1 110 ? -18.411 2.687 15.756 1.00 94.50 110 ILE A C 1
ATOM 835 O O . ILE A 1 110 ? -19.324 2.553 16.569 1.00 94.50 110 ILE A O 1
ATOM 839 N N . VAL A 1 111 ? -17.277 1.986 15.838 1.00 95.50 111 VAL A N 1
ATOM 840 C CA . VAL A 1 111 ? -17.058 0.945 16.856 1.00 95.50 111 VAL A CA 1
ATOM 841 C C . VAL A 1 111 ? -17.126 1.533 18.267 1.00 95.50 111 VAL A C 1
ATOM 843 O O . VAL A 1 111 ? -17.802 0.975 19.132 1.00 95.50 111 VAL A O 1
ATOM 846 N N . VAL A 1 112 ? -16.493 2.689 18.492 1.00 97.19 112 VAL A N 1
ATOM 847 C CA . VAL A 1 112 ? -16.534 3.377 19.793 1.00 97.19 112 VAL A CA 1
ATOM 848 C C . VAL A 1 112 ? -17.955 3.848 20.123 1.00 97.19 112 VAL A C 1
ATOM 850 O O . VAL A 1 112 ? -18.406 3.677 21.257 1.00 97.19 112 VAL A O 1
ATOM 853 N N . GLY A 1 113 ? -18.690 4.372 19.137 1.00 97.50 113 GLY A N 1
ATOM 854 C CA . GLY A 1 113 ? -20.082 4.794 19.315 1.00 97.50 113 GLY A CA 1
ATOM 855 C C . GLY A 1 113 ? -21.012 3.644 19.712 1.00 97.50 113 GLY A C 1
ATOM 856 O O . GLY A 1 113 ? -21.774 3.767 20.672 1.00 97.50 113 GLY A O 1
ATOM 857 N N . VAL A 1 114 ? -20.912 2.500 19.028 1.00 97.75 114 VAL A N 1
ATOM 858 C CA . VAL A 1 114 ? -21.725 1.310 19.331 1.00 97.75 114 VAL A CA 1
ATOM 859 C C . VAL A 1 114 ? -21.384 0.748 20.713 1.00 97.75 114 VAL A C 1
ATOM 861 O O . VAL A 1 114 ? -22.290 0.423 21.481 1.00 97.75 114 VAL A O 1
ATOM 864 N N . ALA A 1 115 ? -20.098 0.679 21.066 1.00 97.50 115 ALA A N 1
ATOM 865 C CA . ALA A 1 115 ? -19.668 0.196 22.376 1.00 97.50 115 ALA A CA 1
ATOM 866 C C . ALA A 1 115 ? -20.200 1.080 23.519 1.00 97.50 115 ALA A C 1
ATOM 868 O O . ALA A 1 115 ? -20.771 0.567 24.484 1.00 97.50 115 ALA A O 1
ATOM 869 N N . ALA A 1 116 ? -20.081 2.406 23.390 1.00 97.88 116 ALA A N 1
ATOM 870 C CA . ALA A 1 116 ? -20.607 3.348 24.377 1.00 97.88 116 ALA A CA 1
ATOM 871 C C . ALA A 1 116 ? -22.136 3.242 24.515 1.00 97.88 116 ALA A C 1
ATOM 873 O O . ALA A 1 116 ? -22.661 3.233 25.632 1.00 97.88 116 ALA A O 1
ATOM 874 N N . PHE A 1 117 ? -22.850 3.096 23.395 1.00 97.94 117 PHE A N 1
ATOM 875 C CA . PHE A 1 117 ? -24.303 2.934 23.389 1.00 97.94 117 PHE A CA 1
ATOM 876 C C . PHE A 1 117 ? -24.746 1.648 24.103 1.00 97.94 117 PHE A C 1
ATOM 878 O O . PHE A 1 117 ? -25.647 1.689 24.941 1.00 97.94 117 PHE A O 1
ATOM 885 N N . LEU A 1 118 ? -24.075 0.520 23.850 1.00 97.94 118 LEU A N 1
ATOM 886 C CA . LEU A 1 118 ? -24.378 -0.752 24.514 1.00 97.94 118 LEU A CA 1
ATOM 887 C C . LEU A 1 118 ? -24.165 -0.684 26.030 1.00 97.94 118 LEU A C 1
ATOM 889 O O . LEU A 1 118 ? -25.010 -1.168 26.784 1.00 97.94 118 LEU A O 1
ATOM 893 N N . ILE A 1 119 ? -23.082 -0.051 26.489 1.00 97.75 119 ILE A N 1
ATOM 894 C CA . ILE A 1 119 ? -22.820 0.138 27.925 1.00 97.75 119 ILE A CA 1
ATOM 895 C C . ILE A 1 119 ? -23.935 0.972 28.565 1.00 97.75 119 ILE A C 1
ATOM 897 O O . ILE A 1 119 ? -24.429 0.626 29.642 1.00 97.75 119 ILE A O 1
ATOM 901 N N . LEU A 1 120 ? -24.379 2.033 27.888 1.00 98.00 120 LEU A N 1
ATOM 902 C CA . LEU A 1 120 ? -25.460 2.892 28.368 1.00 98.00 120 LEU A CA 1
ATOM 903 C C . LEU A 1 120 ? -26.789 2.122 28.445 1.00 98.00 120 LEU A C 1
ATOM 905 O O . LEU A 1 120 ? -27.464 2.162 29.479 1.00 98.00 120 LEU A O 1
ATOM 909 N N . CYS A 1 121 ? -27.127 1.343 27.413 1.00 97.31 121 CYS A N 1
ATOM 910 C CA . CYS A 1 121 ? -28.303 0.470 27.411 1.00 97.31 121 CYS A CA 1
ATOM 911 C C . CYS A 1 121 ? -28.262 -0.563 28.546 1.00 97.31 121 CYS A C 1
ATOM 913 O O . CYS A 1 121 ? -29.256 -0.735 29.257 1.00 97.31 121 CYS A O 1
ATOM 915 N N . LEU A 1 122 ? -27.116 -1.217 28.759 1.00 97.38 122 LEU A N 1
ATOM 916 C CA . LEU A 1 122 ? -26.935 -2.181 29.846 1.00 97.38 122 LEU A CA 1
ATOM 917 C C . LEU A 1 122 ? -27.069 -1.513 31.219 1.00 97.38 122 LEU A C 1
ATOM 919 O O . LEU A 1 122 ? -27.734 -2.067 32.096 1.00 97.38 122 LEU A O 1
ATOM 923 N N . GLY A 1 123 ? -26.513 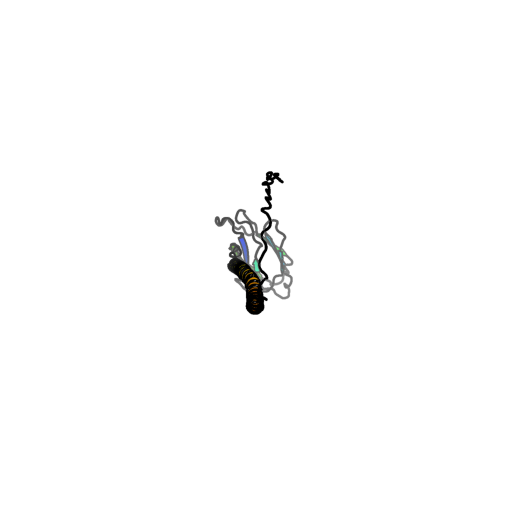-0.313 31.401 1.00 97.06 123 GLY A N 1
ATOM 924 C CA . GLY A 1 123 ? -26.636 0.457 32.641 1.00 97.06 123 GLY A CA 1
ATOM 925 C C . GLY A 1 123 ? -28.090 0.792 32.986 1.00 97.06 123 GLY A C 1
ATOM 926 O O . GLY A 1 123 ? -28.546 0.530 34.104 1.00 97.06 123 GLY A O 1
ATOM 927 N N . VAL A 1 124 ? -28.852 1.298 32.011 1.00 97.00 124 VAL A N 1
ATOM 928 C CA . VAL A 1 124 ? -30.285 1.600 32.180 1.00 97.00 124 VAL A CA 1
ATOM 929 C C . VAL A 1 124 ? -31.083 0.329 32.472 1.00 97.00 124 VAL A C 1
ATOM 931 O O . VAL A 1 124 ? -31.886 0.303 33.411 1.00 97.00 124 VAL A O 1
ATOM 934 N N . PHE A 1 125 ? -30.830 -0.749 31.726 1.00 96.56 125 PHE A N 1
ATOM 935 C CA . PHE A 1 125 ? -31.493 -2.035 31.930 1.00 96.56 125 PHE A CA 1
ATOM 936 C C . PHE A 1 125 ? -31.233 -2.598 33.333 1.00 96.56 125 PHE A C 1
ATOM 938 O O . PHE A 1 125 ? -32.153 -3.070 34.010 1.00 96.56 125 PHE A O 1
ATOM 945 N N . TRP A 1 126 ? -29.995 -2.496 33.817 1.00 95.94 126 TRP A N 1
ATOM 946 C CA . TRP A 1 126 ? -29.613 -2.982 35.139 1.00 95.94 126 TRP A CA 1
ATOM 947 C C . TRP A 1 126 ? -30.293 -2.188 36.263 1.00 95.94 126 TRP A C 1
ATOM 949 O O . TRP A 1 126 ? -30.840 -2.776 37.205 1.00 95.94 126 TRP A O 1
ATOM 959 N N . LEU A 1 127 ? -30.357 -0.858 36.133 1.00 95.38 127 LEU A N 1
ATOM 960 C CA . LEU A 1 127 ? -31.098 0.005 37.059 1.00 95.38 127 LEU A CA 1
ATOM 961 C C . LEU A 1 127 ? -32.597 -0.307 37.059 1.00 95.38 127 LEU A C 1
ATOM 963 O O . LEU A 1 127 ? -33.222 -0.356 38.126 1.00 95.38 127 LEU A O 1
ATOM 967 N N . TRP A 1 128 ? -33.174 -0.564 35.885 1.00 93.06 128 TRP A N 1
ATOM 968 C CA . TRP A 1 128 ? -34.584 -0.914 35.762 1.00 93.06 128 TRP A CA 1
ATOM 969 C C . TRP A 1 128 ? -34.892 -2.255 36.430 1.00 93.06 128 TRP A C 1
ATOM 971 O O . TRP A 1 128 ? -35.820 -2.349 37.241 1.00 93.06 128 TRP A O 1
ATOM 981 N N . ARG A 1 129 ? -34.042 -3.265 36.211 1.00 91.94 129 ARG A N 1
ATOM 982 C CA . ARG A 1 129 ? -34.150 -4.571 36.874 1.00 91.94 129 ARG A CA 1
ATOM 983 C C . ARG A 1 129 ? -34.045 -4.438 38.394 1.00 91.94 129 ARG A C 1
ATOM 985 O O . ARG A 1 129 ? -34.819 -5.067 39.120 1.00 91.94 129 ARG A O 1
ATOM 992 N N . ARG A 1 130 ? -33.145 -3.582 38.893 1.00 91.25 130 ARG A N 1
ATOM 993 C CA . ARG A 1 130 ? -32.995 -3.317 40.334 1.00 91.25 130 ARG A CA 1
ATOM 994 C C . ARG A 1 130 ? -34.234 -2.640 40.924 1.00 91.25 130 ARG A C 1
ATOM 996 O O . ARG A 1 130 ? -34.672 -3.026 42.009 1.00 91.25 130 ARG A O 1
ATOM 1003 N N . LYS A 1 131 ? -34.836 -1.678 40.215 1.00 85.81 131 LYS A N 1
ATOM 1004 C CA . LYS A 1 131 ? -36.094 -1.037 40.640 1.00 85.81 131 LYS A CA 1
ATOM 1005 C C . LYS A 1 131 ? -37.284 -1.997 40.588 1.00 85.81 131 LYS A C 1
ATOM 1007 O O . LYS A 1 131 ? -38.107 -1.966 41.498 1.00 85.81 131 LYS A O 1
ATOM 1012 N N . SER A 1 132 ? -37.362 -2.873 39.588 1.00 82.81 132 SER A N 1
ATOM 1013 C CA . SER A 1 132 ? -38.470 -3.830 39.456 1.00 82.81 132 SER A CA 1
ATOM 1014 C C . SER A 1 132 ? -38.529 -4.816 40.632 1.00 82.81 132 SER A C 1
ATOM 1016 O O . SER A 1 132 ? -39.595 -5.030 41.210 1.00 82.81 132 SER A O 1
ATOM 1018 N N . LYS A 1 133 ? -37.371 -5.299 41.113 1.00 82.38 133 LYS A N 1
ATOM 1019 C CA . LYS A 1 133 ? -37.310 -6.142 42.324 1.00 82.38 133 LYS A CA 1
ATOM 1020 C C . LYS A 1 133 ? -37.853 -5.436 43.575 1.00 82.38 133 LYS A C 1
ATOM 1022 O O . LYS A 1 133 ? -38.496 -6.071 44.405 1.00 82.38 133 LYS A O 1
ATOM 1027 N N . ARG A 1 134 ? -37.640 -4.119 43.701 1.00 80.25 134 ARG A N 1
ATOM 1028 C CA . ARG A 1 134 ? -38.186 -3.330 44.821 1.00 80.25 134 ARG A CA 1
ATOM 1029 C C . ARG A 1 134 ? -39.706 -3.200 44.736 1.00 80.25 134 ARG A C 1
ATOM 1031 O O . ARG A 1 134 ? -40.367 -3.295 45.763 1.00 80.25 134 ARG A O 1
ATOM 1038 N N . LYS A 1 135 ? -40.265 -3.037 43.532 1.00 79.94 135 LYS A N 1
ATOM 1039 C CA . LYS A 1 135 ? -41.723 -2.965 43.337 1.00 79.94 135 LYS A CA 1
ATOM 1040 C C . LYS A 1 135 ? -42.417 -4.272 43.737 1.00 79.94 135 LYS A C 1
ATOM 1042 O O . LYS A 1 135 ? -43.435 -4.216 44.415 1.00 79.94 135 LYS A O 1
ATOM 1047 N N . ALA A 1 136 ? -41.833 -5.425 43.397 1.00 79.19 136 ALA A N 1
ATOM 1048 C CA . ALA A 1 136 ? -42.360 -6.728 43.811 1.00 79.19 136 ALA A CA 1
ATOM 1049 C C . ALA A 1 136 ? -42.355 -6.901 45.341 1.00 79.19 136 ALA A C 1
ATOM 1051 O O . ALA A 1 136 ? -43.353 -7.325 45.914 1.00 79.19 136 ALA A O 1
ATOM 1052 N N . TYR A 1 137 ? -41.271 -6.498 46.016 1.00 78.94 137 TYR A N 1
ATOM 1053 C CA . TYR A 1 137 ? -41.191 -6.555 47.480 1.00 78.94 137 TYR A CA 1
ATOM 1054 C C . TYR A 1 137 ? -42.232 -5.654 48.166 1.00 78.94 137 TYR A C 1
ATOM 1056 O O . TYR A 1 137 ? -42.894 -6.077 49.112 1.00 78.94 137 TYR A O 1
ATOM 1064 N N . VAL A 1 138 ? -42.417 -4.425 47.671 1.00 82.38 138 VAL A N 1
ATOM 1065 C CA . VAL A 1 138 ? -43.414 -3.487 48.218 1.00 82.38 138 VAL A CA 1
ATOM 1066 C C . VAL A 1 138 ? -44.841 -4.005 48.004 1.00 82.38 138 VAL A C 1
ATOM 1068 O O . VAL A 1 138 ? -45.648 -3.932 48.928 1.00 82.38 138 VAL A O 1
ATOM 1071 N N . ALA A 1 139 ? -45.140 -4.589 46.839 1.00 85.00 139 ALA A N 1
ATOM 1072 C CA . ALA A 1 139 ? -46.451 -5.174 46.555 1.00 85.00 139 ALA A CA 1
ATOM 1073 C C . ALA A 1 139 ? -46.778 -6.367 47.473 1.00 85.00 139 ALA A C 1
ATOM 1075 O O . ALA A 1 139 ? -47.901 -6.468 47.964 1.00 85.00 139 ALA A O 1
ATOM 1076 N N . SER A 1 140 ? -45.806 -7.241 47.755 1.00 84.94 140 SER A N 1
ATOM 1077 C CA . SER A 1 140 ? -46.006 -8.357 48.692 1.00 84.94 140 SER A CA 1
ATOM 1078 C C . SER A 1 140 ? -46.219 -7.880 50.130 1.00 84.94 140 SER A C 1
ATOM 1080 O O . SER A 1 140 ? -47.082 -8.407 50.826 1.00 84.94 140 SER A O 1
ATOM 1082 N N . ARG A 1 141 ? -45.485 -6.849 50.574 1.00 86.06 141 ARG A N 1
ATOM 1083 C CA . ARG A 1 141 ? -45.635 -6.298 51.931 1.00 86.06 141 ARG A CA 1
ATOM 1084 C C . ARG A 1 141 ? -46.978 -5.587 52.132 1.00 86.06 141 ARG A C 1
ATOM 1086 O O . ARG A 1 141 ? -47.523 -5.650 53.226 1.00 86.06 141 ARG A O 1
ATOM 1093 N N . ALA A 1 142 ? -47.512 -4.937 51.095 1.00 88.62 142 ALA A N 1
ATOM 1094 C CA . ALA A 1 142 ? -48.833 -4.308 51.151 1.00 88.62 142 ALA A CA 1
ATOM 1095 C C . ALA A 1 142 ? -49.945 -5.343 51.406 1.00 88.62 142 ALA A C 1
ATOM 1097 O O . ALA A 1 142 ? -50.770 -5.140 52.292 1.00 88.62 142 ALA A O 1
ATOM 1098 N N . LYS A 1 143 ? -49.898 -6.490 50.713 1.00 88.31 143 LYS A N 1
ATOM 1099 C CA . LYS A 1 143 ? -50.856 -7.594 50.906 1.00 88.31 143 LYS A CA 1
ATOM 1100 C C . LYS A 1 143 ? -50.773 -8.218 52.303 1.00 88.31 143 LYS A C 1
ATOM 1102 O O . LYS A 1 143 ? -51.798 -8.515 52.907 1.00 88.31 143 LYS A O 1
ATOM 1107 N N . ASP A 1 144 ? -49.562 -8.395 52.837 1.00 90.56 144 ASP A N 1
ATOM 1108 C C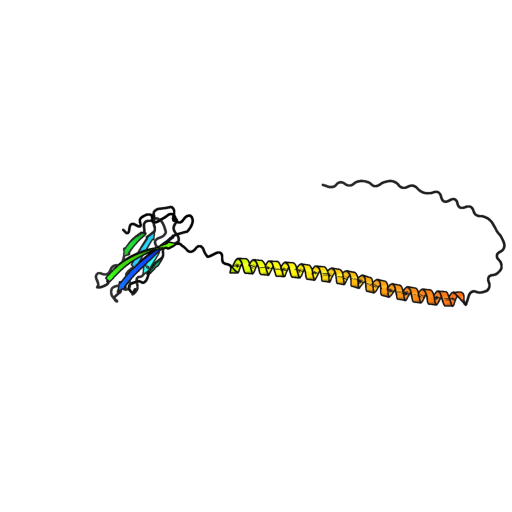A . ASP A 1 144 ? -49.370 -8.921 54.199 1.00 90.56 144 ASP A CA 1
ATOM 1109 C C . ASP A 1 144 ? -49.928 -7.962 55.267 1.00 90.56 144 ASP A C 1
ATOM 1111 O O . ASP A 1 144 ? -50.544 -8.384 56.249 1.00 90.56 144 ASP A O 1
ATOM 1115 N N . LEU A 1 145 ? -49.781 -6.650 55.047 1.00 91.62 145 LEU A N 1
ATOM 1116 C CA . LEU A 1 145 ? -50.337 -5.636 55.939 1.00 91.62 145 LEU A CA 1
ATOM 1117 C C . LEU A 1 145 ? -51.873 -5.648 55.935 1.00 91.62 145 LEU A C 1
ATOM 1119 O O . LEU A 1 145 ? -52.475 -5.563 57.004 1.00 91.62 145 LEU A O 1
ATOM 1123 N N . GLU A 1 146 ? -52.502 -5.794 54.765 1.00 90.06 146 GLU A N 1
ATOM 1124 C CA . GLU A 1 146 ? -53.961 -5.927 54.647 1.00 90.06 146 GLU A CA 1
ATOM 1125 C C . GLU A 1 146 ? -54.482 -7.161 55.392 1.00 90.06 146 GLU A C 1
ATOM 1127 O O . GLU A 1 146 ? -55.418 -7.045 56.186 1.00 90.06 146 GLU A O 1
ATOM 1132 N N . HIS A 1 147 ? -53.838 -8.324 55.228 1.00 89.50 147 HIS A N 1
ATOM 1133 C CA . HIS A 1 147 ? -54.208 -9.530 55.975 1.00 89.50 147 HIS A CA 1
ATOM 1134 C C . HIS A 1 147 ? -54.072 -9.335 57.490 1.00 89.50 147 HIS A C 1
ATOM 1136 O O . HIS A 1 147 ? -54.969 -9.717 58.246 1.00 89.50 147 HIS A O 1
ATOM 1142 N N . ARG A 1 148 ? -52.994 -8.691 57.952 1.00 87.69 148 ARG A N 1
ATOM 1143 C CA . ARG A 1 148 ? -52.808 -8.386 59.379 1.00 87.69 148 ARG A CA 1
ATOM 1144 C C . ARG A 1 148 ? -53.867 -7.426 59.919 1.00 87.69 148 ARG A C 1
ATOM 1146 O O . ARG A 1 148 ? -54.368 -7.652 61.020 1.00 87.69 148 ARG A O 1
ATOM 1153 N N . MET A 1 149 ? -54.234 -6.387 59.167 1.00 88.62 149 MET A N 1
ATOM 1154 C CA . MET A 1 149 ? -55.295 -5.461 59.580 1.00 88.62 149 MET A CA 1
ATOM 1155 C C . MET A 1 149 ? -56.665 -6.146 59.633 1.00 88.62 149 MET A C 1
ATOM 1157 O O . MET A 1 149 ? -57.403 -5.936 60.595 1.00 88.62 149 MET A O 1
ATOM 1161 N N . ALA A 1 150 ? -56.978 -7.017 58.669 1.00 86.44 150 ALA A N 1
ATOM 1162 C CA . ALA A 1 150 ? -58.216 -7.795 58.671 1.00 86.44 150 ALA A CA 1
ATOM 1163 C C . ALA A 1 150 ? -58.313 -8.721 59.900 1.00 86.44 150 ALA A C 1
ATOM 1165 O O . ALA A 1 150 ? -59.347 -8.761 60.567 1.00 86.44 150 ALA A O 1
ATOM 1166 N N . VAL A 1 151 ? -57.221 -9.404 60.268 1.00 83.62 151 VAL A N 1
ATOM 1167 C CA . VAL A 1 151 ? -57.177 -10.264 61.467 1.00 83.62 151 VAL A CA 1
ATOM 1168 C C . VAL A 1 151 ? -57.339 -9.450 62.758 1.00 83.62 151 VAL A C 1
ATOM 1170 O O . VAL A 1 151 ? -58.062 -9.866 63.665 1.00 83.62 151 VAL A O 1
ATOM 1173 N N . LEU A 1 152 ? -56.708 -8.274 62.856 1.00 83.62 152 LEU A N 1
ATOM 1174 C CA . LEU A 1 152 ? -56.853 -7.396 64.023 1.00 83.62 152 LEU A CA 1
ATOM 1175 C C . LEU A 1 152 ? -58.273 -6.827 64.155 1.00 83.62 152 LEU A C 1
ATOM 1177 O O . LEU A 1 152 ? -58.768 -6.717 65.278 1.00 83.62 152 LEU A O 1
ATOM 1181 N N . ALA A 1 153 ? -58.944 -6.519 63.041 1.00 77.94 153 ALA A N 1
ATOM 1182 C CA . ALA A 1 153 ? -60.337 -6.075 63.047 1.00 77.94 153 ALA A CA 1
ATOM 1183 C C . ALA A 1 153 ? -61.278 -7.153 63.619 1.00 77.94 153 ALA A C 1
ATOM 1185 O O . ALA A 1 153 ? -62.079 -6.849 64.501 1.00 77.94 153 ALA A O 1
ATOM 1186 N N . VAL A 1 154 ? -61.112 -8.419 63.212 1.00 78.44 154 VAL A N 1
ATOM 1187 C CA . VAL A 1 154 ? -61.892 -9.559 63.740 1.00 78.44 154 VAL A CA 1
ATOM 1188 C C . VAL A 1 154 ? -61.574 -9.838 65.216 1.00 78.44 154 VAL A C 1
ATOM 1190 O O . VAL A 1 154 ? -62.458 -10.153 66.017 1.00 78.44 154 VAL A O 1
ATOM 1193 N N . ARG A 1 155 ? -60.310 -9.696 65.631 1.00 70.06 155 ARG A N 1
ATOM 1194 C CA . ARG A 1 155 ? -59.936 -9.905 67.039 1.00 70.06 155 ARG A CA 1
ATOM 1195 C C . ARG A 1 155 ? -60.510 -8.820 67.954 1.00 70.06 155 ARG A C 1
ATOM 1197 O O . ARG A 1 155 ? -60.886 -9.123 69.083 1.00 70.06 155 ARG A O 1
ATOM 1204 N N . LYS A 1 156 ? -60.632 -7.580 67.468 1.00 64.81 156 LYS A N 1
ATOM 1205 C CA . LYS A 1 156 ? -61.201 -6.459 68.233 1.00 64.81 156 LYS A CA 1
ATOM 1206 C C . LYS A 1 156 ? -62.701 -6.629 68.516 1.00 64.81 156 LYS A C 1
ATOM 1208 O O . LYS A 1 156 ? -63.159 -6.147 69.544 1.00 64.81 156 LYS A O 1
ATOM 1213 N N . SER A 1 157 ? -63.440 -7.361 67.679 1.00 61.00 157 SER A N 1
ATOM 1214 C CA . SER A 1 157 ? -64.848 -7.710 67.932 1.00 61.00 157 SER A CA 1
ATOM 1215 C C . SER A 1 157 ? -65.047 -8.911 68.866 1.00 61.00 157 SER A C 1
ATOM 1217 O O . SER A 1 157 ? -66.174 -9.172 69.267 1.00 61.00 157 SER A O 1
ATOM 1219 N N . THR A 1 158 ? -63.980 -9.632 69.232 1.00 59.16 158 THR A N 1
ATOM 1220 C CA . THR A 1 158 ? -64.070 -10.894 69.997 1.00 59.16 158 THR A CA 1
ATOM 1221 C C . THR A 1 158 ? -63.345 -10.824 71.343 1.00 59.16 158 THR A C 1
ATOM 1223 O O . THR A 1 158 ? -62.972 -11.849 71.909 1.00 59.16 158 THR A O 1
ATOM 1226 N N . LEU A 1 159 ? -63.090 -9.621 71.861 1.00 52.19 159 LEU A N 1
ATOM 1227 C CA . LEU A 1 159 ? -62.504 -9.467 73.191 1.00 52.19 159 LEU A CA 1
ATOM 1228 C C . LEU A 1 159 ? -63.565 -9.784 74.261 1.00 52.19 159 LEU A C 1
ATOM 1230 O O . LEU A 1 159 ? -64.565 -9.068 74.336 1.00 52.19 159 LEU A O 1
ATOM 1234 N N . PRO A 1 160 ? -63.369 -10.823 75.095 1.00 60.03 160 PRO A N 1
ATOM 1235 C CA . PRO A 1 160 ? -64.185 -11.014 76.283 1.00 60.03 160 PRO A CA 1
ATOM 1236 C C . PRO A 1 160 ? -63.964 -9.836 77.236 1.00 60.03 160 PRO A C 1
ATOM 1238 O O . PRO A 1 160 ? -62.838 -9.366 77.414 1.00 60.03 160 PRO A O 1
ATOM 1241 N N . VAL A 1 161 ? -65.062 -9.353 77.818 1.00 55.78 161 VAL A N 1
ATOM 1242 C CA . VAL A 1 161 ? -65.094 -8.285 78.823 1.00 55.78 161 VAL A CA 1
ATOM 1243 C C . VAL A 1 161 ? -64.059 -8.594 79.905 1.00 55.78 161 VAL A C 1
ATOM 1245 O O . VAL A 1 161 ? -64.128 -9.631 80.564 1.00 55.78 161 VAL A O 1
ATOM 1248 N N . ALA A 1 162 ? -63.063 -7.719 80.036 1.00 54.38 162 ALA A N 1
ATOM 1249 C CA . ALA A 1 162 ? -61.988 -7.891 80.998 1.00 54.38 162 ALA A CA 1
ATOM 1250 C C . ALA A 1 162 ? -62.543 -7.834 82.435 1.00 54.38 162 ALA A C 1
ATOM 1252 O O . ALA A 1 162 ? -63.297 -6.907 82.746 1.00 54.38 162 ALA A O 1
ATOM 1253 N N . PRO A 1 163 ? -62.165 -8.769 83.326 1.00 56.09 163 PRO A N 1
ATOM 1254 C CA . PRO A 1 163 ? -62.378 -8.603 84.754 1.00 56.09 163 PRO A CA 1
ATOM 1255 C C . PRO A 1 163 ? -61.486 -7.476 85.288 1.00 56.09 163 PRO A C 1
ATOM 1257 O O . PRO A 1 163 ? -60.324 -7.322 84.907 1.00 56.09 163 PRO A O 1
ATOM 1260 N N . THR A 1 164 ? -62.084 -6.676 86.160 1.00 50.69 164 THR A N 1
ATOM 1261 C CA . THR A 1 164 ? -61.559 -5.468 86.793 1.00 50.69 164 THR A CA 1
ATOM 1262 C C . THR A 1 164 ? -60.157 -5.679 87.388 1.00 50.69 164 THR A C 1
ATOM 1264 O O . THR A 1 164 ? -59.980 -6.595 88.194 1.00 50.69 164 THR A O 1
ATOM 1267 N N . PRO A 1 165 ? -59.152 -4.850 87.043 1.00 50.12 165 PRO A N 1
ATOM 1268 C CA . PRO A 1 165 ? -57.817 -4.969 87.615 1.00 50.12 165 PRO A CA 1
ATOM 1269 C C . PRO A 1 165 ? -57.793 -4.464 89.063 1.00 50.12 165 PRO A C 1
ATOM 1271 O O . PRO A 1 165 ? -58.096 -3.304 89.343 1.00 50.12 165 PRO A O 1
ATOM 1274 N N . SER A 1 166 ? -57.411 -5.356 89.978 1.00 48.16 166 SER A N 1
ATOM 1275 C CA . SER A 1 166 ? -57.072 -5.026 91.361 1.00 48.16 166 SER A CA 1
ATOM 1276 C C . SER A 1 166 ? -55.687 -4.376 91.406 1.00 48.16 166 SER A C 1
ATOM 1278 O O . SER A 1 166 ? -54.744 -4.847 90.768 1.00 48.16 166 SER A O 1
ATOM 1280 N N . ALA A 1 167 ? -55.585 -3.264 92.128 1.00 53.22 167 ALA A N 1
ATOM 1281 C CA . ALA A 1 167 ? -54.396 -2.435 92.235 1.00 53.22 167 ALA A CA 1
ATOM 1282 C C . ALA A 1 167 ? -53.239 -3.182 92.914 1.00 53.22 167 ALA A C 1
ATOM 1284 O O . ALA A 1 167 ? -53.373 -3.649 94.044 1.00 53.22 167 ALA A O 1
ATOM 1285 N N . THR A 1 168 ? -52.073 -3.254 92.272 1.00 47.69 168 THR A N 1
ATOM 1286 C CA . THR A 1 168 ? -50.817 -3.594 92.956 1.00 47.69 168 THR A CA 1
ATOM 1287 C C . THR A 1 168 ? -49.626 -2.951 92.244 1.00 47.69 168 THR A C 1
ATOM 1289 O O . THR A 1 168 ? -49.250 -3.372 91.158 1.00 47.69 168 THR A O 1
ATOM 1292 N N . GLY A 1 169 ? -49.032 -1.959 92.915 1.00 54.97 169 GLY A N 1
ATOM 1293 C CA . GLY A 1 169 ? -47.580 -1.779 93.009 1.00 54.97 169 GLY A CA 1
ATOM 1294 C C . GLY A 1 169 ? -46.855 -1.012 91.891 1.00 54.97 169 GLY A C 1
ATOM 1295 O O . GLY A 1 169 ? -46.842 -1.468 90.752 1.00 54.97 169 GLY A O 1
ATOM 1296 N N . PRO A 1 170 ? -46.156 0.095 92.213 1.00 55.69 170 PRO A N 1
ATOM 1297 C CA . PRO A 1 170 ? -45.190 0.710 91.312 1.00 55.69 170 PRO A CA 1
ATOM 1298 C C . PRO A 1 170 ? -43.886 -0.100 91.337 1.00 55.69 170 PRO A C 1
ATOM 1300 O O . PRO A 1 170 ? -43.243 -0.219 92.379 1.00 55.69 170 PRO A O 1
ATOM 1303 N N . ILE A 1 171 ? -43.496 -0.666 90.195 1.00 57.16 171 ILE A N 1
ATOM 1304 C CA . ILE A 1 171 ? -42.156 -1.230 90.009 1.00 57.16 171 ILE A CA 1
ATOM 1305 C C . ILE A 1 171 ? -41.327 -0.188 89.264 1.00 57.16 171 ILE A C 1
ATOM 1307 O O . ILE A 1 171 ? -41.497 0.032 88.067 1.00 57.16 171 ILE A O 1
ATOM 1311 N N . ASP A 1 172 ? -40.443 0.455 90.021 1.00 52.69 172 ASP A N 1
ATOM 1312 C CA . ASP A 1 172 ? -39.299 1.204 89.523 1.00 52.69 172 ASP A CA 1
ATOM 1313 C C . ASP A 1 172 ? -38.385 0.249 88.749 1.00 52.69 172 ASP A C 1
ATOM 1315 O O . ASP A 1 172 ? -37.928 -0.768 89.275 1.00 52.69 172 ASP A O 1
ATOM 1319 N N . THR A 1 173 ? -38.087 0.556 87.490 1.00 55.66 173 THR A N 1
ATOM 1320 C CA . THR A 1 173 ? -36.963 -0.081 86.794 1.00 55.66 173 THR A CA 1
ATOM 1321 C C . THR A 1 173 ? -36.162 0.989 86.077 1.00 55.66 173 THR A C 1
ATOM 1323 O O . THR A 1 173 ? -36.385 1.334 84.920 1.00 55.66 173 THR A O 1
ATOM 1326 N N . LYS A 1 174 ? -35.220 1.532 86.845 1.00 50.44 174 LYS A N 1
ATOM 1327 C CA . LYS A 1 174 ? -34.074 2.315 86.407 1.00 50.44 174 LYS A CA 1
ATOM 1328 C C . LYS A 1 174 ? -33.235 1.454 85.455 1.00 50.44 174 LYS A C 1
ATOM 1330 O O . LYS A 1 174 ? -32.673 0.446 85.875 1.00 50.44 174 LYS A O 1
ATOM 1335 N N . VAL A 1 175 ? -33.184 1.826 84.178 1.00 58.28 175 VAL A N 1
ATOM 1336 C CA . VAL A 1 175 ? -32.240 1.265 83.202 1.00 58.28 175 VAL A CA 1
ATOM 1337 C C . VAL A 1 175 ? -31.270 2.377 82.843 1.00 58.28 175 VAL A C 1
ATOM 1339 O O . VAL A 1 175 ? -31.640 3.358 82.198 1.00 58.28 175 VAL A O 1
ATOM 1342 N N . ASP A 1 176 ? -30.046 2.234 83.343 1.00 58.94 176 ASP A N 1
ATOM 1343 C CA . ASP A 1 176 ? -28.942 3.153 83.107 1.00 58.94 176 ASP A CA 1
ATOM 1344 C C . ASP A 1 176 ? -28.469 3.094 81.635 1.00 58.94 176 ASP A C 1
ATOM 1346 O O . ASP A 1 176 ? -28.487 2.025 81.013 1.00 58.94 176 ASP A O 1
ATOM 1350 N N . PRO A 1 177 ? -28.026 4.227 81.060 1.00 63.59 177 PRO A N 1
ATOM 1351 C CA . PRO A 1 177 ? -27.487 4.296 79.706 1.00 63.59 177 PRO A CA 1
ATOM 1352 C C . PRO A 1 177 ? -26.068 3.711 79.663 1.00 63.59 177 PRO A C 1
ATOM 1354 O O . PRO A 1 177 ? -25.138 4.265 80.247 1.00 63.59 177 PRO A O 1
ATOM 1357 N N . PHE A 1 178 ? -25.887 2.593 78.955 1.00 62.84 178 PHE A N 1
ATOM 1358 C CA . PHE A 1 178 ? -24.555 2.057 78.674 1.00 62.84 178 PHE A CA 1
ATOM 1359 C C . PHE A 1 178 ? -23.883 2.837 77.540 1.00 62.84 178 PHE A C 1
ATOM 1361 O O . PHE A 1 178 ? -24.476 3.092 76.494 1.00 62.84 178 PHE A O 1
ATOM 1368 N N . ALA A 1 179 ? -22.642 3.219 77.820 1.00 57.25 179 ALA A N 1
ATOM 1369 C CA . ALA A 1 179 ? -21.768 4.076 77.043 1.00 57.25 179 ALA A CA 1
ATOM 1370 C C . ALA A 1 179 ? -21.287 3.453 75.722 1.00 57.25 179 ALA A C 1
ATOM 1372 O O . ALA A 1 179 ? -20.996 2.258 75.649 1.00 57.25 179 ALA A O 1
ATOM 1373 N N . ASP A 1 180 ? -21.106 4.316 74.721 1.00 63.22 180 ASP A N 1
ATOM 1374 C CA . ASP A 1 180 ? -20.256 4.075 73.554 1.00 63.22 180 ASP A CA 1
ATOM 1375 C C . ASP A 1 180 ? -18.770 4.005 73.955 1.00 63.22 180 ASP A C 1
ATOM 1377 O O . ASP A 1 180 ? -18.325 4.736 74.847 1.00 63.22 180 ASP A O 1
ATOM 1381 N N . PRO A 1 181 ? -17.962 3.228 73.213 1.00 67.69 181 PRO A N 1
ATOM 1382 C CA . PRO A 1 181 ? -16.699 3.792 72.743 1.00 67.69 181 PRO A CA 1
ATOM 1383 C C . PRO A 1 181 ? -16.446 3.591 71.234 1.00 67.69 181 PRO A C 1
ATOM 1385 O O . PRO A 1 181 ? -16.431 2.477 70.723 1.00 67.69 181 PRO A O 1
ATOM 1388 N N . VAL A 1 182 ? -16.262 4.741 70.570 1.00 67.62 182 VAL A N 1
ATOM 1389 C CA . VAL A 1 182 ? -15.215 5.181 69.610 1.00 67.62 182 VAL A CA 1
ATOM 1390 C C . VAL A 1 182 ? -14.582 4.153 68.633 1.00 67.62 182 VAL A C 1
ATOM 1392 O O . VAL A 1 182 ? -14.165 3.076 69.045 1.00 67.62 182 VAL A O 1
ATOM 1395 N N . PRO A 1 183 ? -14.420 4.515 67.336 1.00 65.00 183 PRO A N 1
ATOM 1396 C CA . PRO A 1 183 ? -13.942 3.625 66.275 1.00 65.00 183 PRO A CA 1
ATOM 1397 C C . PRO A 1 183 ? -12.411 3.553 66.151 1.00 65.00 183 PRO A C 1
ATOM 1399 O O . PRO A 1 183 ? -11.730 4.578 66.177 1.00 65.00 183 PRO A O 1
ATOM 1402 N N . ASP A 1 184 ? -11.894 2.355 65.867 1.00 64.38 184 ASP A N 1
ATOM 1403 C CA . ASP A 1 184 ? -10.509 2.164 65.433 1.00 64.38 184 ASP A CA 1
ATOM 1404 C C . ASP A 1 184 ? -10.334 2.411 63.928 1.00 64.38 184 ASP A C 1
ATOM 1406 O O . ASP A 1 184 ? -11.009 1.837 63.066 1.00 64.38 184 ASP A O 1
ATOM 1410 N N . GLN A 1 185 ? -9.364 3.276 63.637 1.00 56.72 185 GLN A N 1
ATOM 1411 C CA . GLN A 1 185 ? -8.792 3.543 62.327 1.00 56.72 185 GLN A CA 1
ATOM 1412 C C . GLN A 1 185 ? -8.169 2.280 61.712 1.00 56.72 185 GLN A C 1
ATOM 1414 O O . GLN A 1 185 ? -7.360 1.598 62.337 1.00 56.72 185 GLN A O 1
ATOM 1419 N N . LYS A 1 186 ? -8.414 2.054 60.418 1.00 60.88 186 LYS A N 1
ATOM 1420 C CA . LYS A 1 186 ? -7.462 1.349 59.550 1.00 60.88 186 LYS A CA 1
ATOM 1421 C C . LYS A 1 186 ? -7.157 2.197 58.323 1.00 60.88 186 LYS A C 1
ATOM 1423 O O . LYS A 1 186 ? -7.934 2.243 57.374 1.00 60.88 186 LYS A O 1
ATOM 1428 N N . GLN A 1 187 ? -5.998 2.851 58.366 1.00 58.41 187 GLN A N 1
ATOM 1429 C CA . GLN A 1 187 ? -5.211 3.153 57.176 1.00 58.41 187 GLN A CA 1
ATOM 1430 C C . GLN A 1 187 ? -4.678 1.830 56.618 1.00 58.41 187 GLN A C 1
ATOM 1432 O O . GLN A 1 187 ? -4.053 1.058 57.344 1.00 58.41 187 GLN A O 1
ATOM 1437 N N . ALA A 1 188 ? -4.911 1.576 55.337 1.00 62.50 188 ALA A N 1
ATOM 1438 C CA . ALA A 1 188 ? -4.132 0.620 54.568 1.00 62.50 188 ALA A CA 1
ATOM 1439 C C . ALA A 1 188 ? -3.779 1.281 53.234 1.00 62.50 188 ALA A C 1
ATOM 1441 O O . ALA A 1 188 ? -4.654 1.846 52.574 1.00 62.50 188 ALA A O 1
ATOM 1442 N N . SER A 1 189 ? -2.471 1.265 52.969 1.00 67.00 189 SER A N 1
ATOM 1443 C CA . SER A 1 189 ? -1.745 1.761 51.798 1.00 67.00 189 SER A CA 1
ATO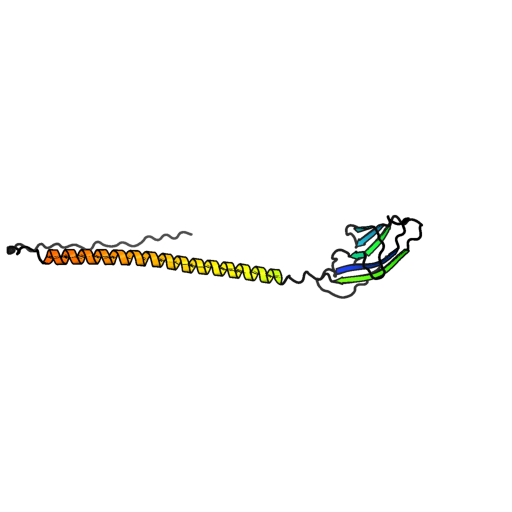M 1444 C C . SER A 1 189 ? -2.249 1.241 50.462 1.00 67.00 189 SER A C 1
ATOM 1446 O O . SER A 1 189 ? -2.772 0.106 50.422 1.00 67.00 189 SER A O 1
#

Organism: NCBI:txid1940300

Sequence (189 aa):
MVYIPHVCAVKDIGLTISVCGSAAVTEANRNLTVLFTVDNLKPEKFVMGNIRIGNCFYHSPAVDAKRSHVLTVNITNVSYSRGSFGFDYASVNPVALPKSSHRVRTIVGIVVGVAAFLILCLGVFWLWRRKSKRKAYVASRAKDLEHRMAVLAVRKSTLPVAPTPSATGPIDTKVDPFADPVPDQKQAS

Foldseek 3Di:
DDFDPLDDDPDPFFKKKWWFWFKDADPQRQAWWKWKDKAPDDIDIDRDDGHDHPDTPDIDPTDDSVDGIDIDIDIPPDDPDPMDTDTPDMDIDTPPPPVPPVVVVVVVVVVVVVVVVVVVVVVVVVVVVVVVVVVVVVVVVVVVVVVVVVVVVVVVVVDDDDDDDDDDDDDDDDDDDDDDDDDDDDDDD

Radius of gyration: 47.54 Å; chains: 1; bounding box: 89×35×127 Å